Protein 1EXY (pdb70)

GO terms:
  GO:0005515 protein binding (F, IPI)

Sequence (16 aa):
MPKTRRRPRRSQRKRPMPKTRRRPRRSQRKRPMPKTRRRPRRSQRKRPMPKTRRRPRRSQRKRPMPKTRRRPRRSQRKRPMPKTRRRPRRSQRKRPMPKTRRRPRRSQRKRPMPKTRRRPRRSQRKRPMPKTRRRPRRSQRKRPMPKTRRRPRRSQRKRPMPKTRRRPRRSQRKRPMPKTRRRPRRSQRKRP

Solvent-accessible surface area: 2557 Å² total; per-residue (Å²): 236,127,181,140,194,229,170,48,205,147,119,123,71,158,214,197

Radius of gyration: 9.87 Å; Cα contacts (8 Å, |Δi|>4): 1; chains: 1; bounding box: 10×28×14 Å

Foldseek 3Di:
DDDDDDDDDCVPDDDD

Secondary structure (DSSP, 8-state):
------S--GGG----

Organism: Human T-cell leukemia virus 1 (isolate Caribbea HS-35 subtype A) (NCBI:txid11927)

Structure (mmCIF, N/CA/C/O backbone):
data_1EXY
#
_entry.id   1EXY
#
_cell.length_a   1.000
_cell.length_b   1.000
_cell.length_c   1.000
_cell.angle_alpha   90.00
_cell.angle_beta   90.00
_cell.angle_gamma   90.00
#
_symmetry.space_group_name_H-M   'P 1'
#
loop_
_entity.id
_entity.type
_entity.pdbx_description
1 polymer 'RNA APTAMER, 33-MER'
2 polymer 'HTLV-1 REX PEPTIDE'
#
loop_
_atom_site.group_PDB
_atom_site.id
_atom_site.type_symbol
_atom_site.label_atom_id
_atom_site.label_alt_id
_atom_site.label_comp_id
_atom_site.label_asym_id
_atom_site.label_entity_id
_atom_site.label_seq_id
_atom_site.pdbx_PDB_ins_code
_atom_site.Cartn_x
_atom_site.Cartn_y
_atom_site.Cartn_z
_atom_site.occupancy
_atom_site.B_iso_or_equiv
_atom_site.auth_seq_id
_atom_site.auth_comp_id
_atom_site.auth_asym_id
_atom_site.auth_atom_id
_atom_site.pdbx_PDB_model_num
ATOM 1067 N N . MET B 2 1 ? 60.611 -28.688 -19.370 1.00 0.00 101 MET B N 1
ATOM 1068 C CA . MET B 2 1 ? 60.491 -27.325 -19.959 1.00 0.00 101 MET B CA 1
ATOM 1069 C C . MET B 2 1 ? 60.204 -26.261 -18.886 1.00 0.00 101 MET B C 1
ATOM 1070 O O . MET B 2 1 ? 59.418 -26.550 -17.972 1.00 0.00 101 MET B O 1
ATOM 1086 N N . PRO B 2 2 ? 60.802 -25.030 -18.968 1.00 0.00 102 PRO B N 1
ATOM 1087 C CA . PRO B 2 2 ? 60.519 -23.969 -17.971 1.00 0.00 102 PRO B CA 1
ATOM 1088 C C . PRO B 2 2 ? 59.068 -23.436 -18.023 1.00 0.00 102 PRO B C 1
ATOM 1089 O O . PRO B 2 2 ? 58.294 -23.828 -18.906 1.00 0.00 102 PRO B O 1
ATOM 1100 N N . LYS B 2 3 ? 58.702 -22.527 -17.065 1.00 0.00 103 LYS B N 1
ATOM 1101 C CA . LYS B 2 3 ? 57.394 -21.892 -16.909 1.00 0.00 103 LYS B CA 1
ATOM 1102 C C . LYS B 2 3 ? 57.010 -21.087 -18.150 1.00 0.00 103 LYS B C 1
ATOM 1103 O O . LYS B 2 3 ? 57.865 -20.474 -18.804 1.00 0.00 103 LYS B O 1
ATOM 1122 N N . THR B 2 4 ? 55.682 -21.084 -18.475 1.00 0.00 104 THR B N 1
ATOM 1123 C CA . THR B 2 4 ? 55.103 -20.374 -19.606 1.00 0.00 104 THR B CA 1
ATOM 1124 C C . THR B 2 4 ? 54.849 -18.926 -19.235 1.00 0.00 104 THR B C 1
ATOM 1125 O O . THR B 2 4 ? 54.268 -18.582 -18.201 1.00 0.00 104 THR B O 1
ATOM 1136 N N . ARG B 2 5 ? 55.386 -18.081 -20.136 1.00 0.00 105 ARG B N 1
ATOM 1137 C CA . ARG B 2 5 ? 55.446 -16.648 -20.154 1.00 0.00 105 ARG B CA 1
ATOM 1138 C C . ARG B 2 5 ? 54.531 -16.020 -21.195 1.00 0.00 105 ARG B C 1
ATOM 1139 O O . ARG B 2 5 ? 53.957 -16.716 -22.042 1.00 0.00 105 ARG B O 1
ATOM 1160 N N . ARG B 2 6 ? 54.394 -14.655 -21.138 1.00 0.00 106 ARG B N 1
ATOM 1161 C CA . ARG B 2 6 ? 53.587 -13.878 -22.057 1.00 0.00 106 ARG B CA 1
ATOM 1162 C C . ARG B 2 6 ? 54.404 -12.788 -22.734 1.00 0.00 106 ARG B C 1
ATOM 1163 O O . ARG B 2 6 ? 54.621 -12.939 -23.941 1.00 0.00 106 ARG B O 1
ATOM 1184 N N . ARG B 2 7 ? 54.867 -11.683 -22.023 1.00 0.00 107 ARG B N 1
ATOM 1185 C CA . ARG B 2 7 ? 55.641 -10.624 -22.675 1.00 0.00 107 ARG B CA 1
ATOM 1186 C C . ARG B 2 7 ? 56.934 -11.204 -23.260 1.00 0.00 107 ARG B C 1
ATOM 1187 O O . ARG B 2 7 ? 57.648 -11.940 -22.568 1.00 0.00 107 ARG B O 1
ATOM 1208 N N . PRO B 2 8 ? 57.138 -10.948 -24.568 1.00 0.00 108 PRO B N 1
ATOM 1209 C CA . PRO B 2 8 ? 58.202 -11.615 -25.308 1.00 0.00 108 PRO B CA 1
ATOM 1210 C C . PRO B 2 8 ? 59.592 -11.014 -25.152 1.00 0.00 108 PRO B C 1
ATOM 1211 O O . PRO B 2 8 ? 59.834 -10.074 -24.387 1.00 0.00 108 PRO B O 1
ATOM 1222 N N . ARG B 2 9 ? 60.503 -11.641 -25.910 1.00 0.00 109 ARG B N 1
ATOM 1223 C CA . ARG B 2 9 ? 61.921 -11.446 -26.061 1.00 0.00 109 ARG B CA 1
ATOM 1224 C C . ARG B 2 9 ? 62.069 -10.109 -26.664 1.00 0.00 109 ARG B C 1
ATOM 1225 O O . ARG B 2 9 ? 61.748 -9.862 -27.828 1.00 0.00 109 ARG B O 1
ATOM 1246 N N . ARG B 2 10 ? 62.517 -9.238 -25.756 1.00 0.00 110 ARG B N 1
ATOM 1247 C CA . ARG B 2 10 ? 62.794 -7.840 -25.787 1.00 0.00 110 ARG B CA 1
ATOM 1248 C C . ARG B 2 10 ? 62.855 -7.191 -27.172 1.00 0.00 110 ARG B C 1
ATOM 1249 O O . ARG B 2 10 ? 62.192 -6.177 -27.394 1.00 0.00 110 ARG B O 1
ATOM 1270 N N . SER B 2 11 ? 63.621 -7.809 -28.116 1.00 0.00 111 SER B N 1
ATOM 1271 C CA . SER B 2 11 ? 63.813 -7.494 -29.523 1.00 0.00 111 SER B CA 1
ATOM 1272 C C . SER B 2 11 ? 62.551 -7.113 -30.316 1.00 0.00 111 SER B C 1
ATOM 1273 O O . SER B 2 11 ? 62.614 -6.339 -31.274 1.00 0.00 111 SER B O 1
ATOM 1281 N N . GLN B 2 12 ? 61.399 -7.699 -29.899 1.00 0.00 112 GLN B N 1
ATOM 1282 C CA . GLN B 2 12 ? 60.049 -7.622 -30.429 1.00 0.00 112 GLN B CA 1
ATOM 1283 C C . GLN B 2 12 ? 59.322 -6.349 -30.025 1.00 0.00 112 GLN B C 1
ATOM 1284 O O . GLN B 2 12 ? 58.652 -5.725 -30.855 1.00 0.00 112 GLN B O 1
ATOM 1298 N N . ARG B 2 13 ? 59.442 -5.984 -28.723 1.00 0.00 113 ARG B N 1
ATOM 1299 C CA . ARG B 2 13 ? 58.863 -4.891 -27.997 1.00 0.00 113 ARG B CA 1
ATOM 1300 C C . ARG B 2 13 ? 59.484 -3.617 -28.527 1.00 0.00 113 ARG B C 1
ATOM 1301 O O . ARG B 2 13 ? 60.599 -3.213 -28.188 1.00 0.00 113 ARG B O 1
ATOM 1322 N N . LYS B 2 14 ? 58.722 -3.020 -29.456 1.00 0.00 114 LYS B N 1
ATOM 1323 C CA . LYS B 2 14 ? 58.954 -1.856 -30.238 1.00 0.00 114 LYS B CA 1
ATOM 1324 C C . LYS B 2 14 ? 58.307 -0.707 -29.486 1.00 0.00 114 LYS B C 1
ATOM 1325 O O . LYS B 2 14 ? 58.877 -0.173 -28.530 1.00 0.00 114 LYS B O 1
ATOM 1344 N N . ARG B 2 15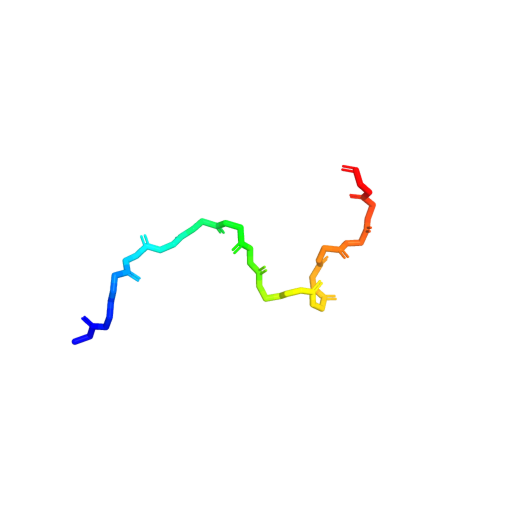 ? 57.104 -0.339 -29.938 1.00 0.00 115 ARG B N 1
ATOM 1345 C CA . ARG B 2 15 ? 56.200 0.704 -29.473 1.00 0.00 115 ARG B CA 1
ATOM 1346 C C . ARG B 2 15 ? 55.736 0.400 -28.036 1.00 0.00 115 ARG B C 1
ATOM 1347 O O . ARG B 2 15 ? 55.130 -0.664 -27.840 1.00 0.00 115 ARG B O 1
ATOM 1368 N N . PRO B 2 16 ? 55.994 1.292 -27.028 1.00 0.00 116 PRO B N 1
ATOM 1369 C CA . PRO B 2 16 ? 55.517 1.030 -25.656 1.00 0.00 116 PRO B CA 1
ATOM 1370 C C . PRO B 2 16 ? 54.000 1.132 -25.583 1.00 0.00 116 PRO B C 1
ATOM 1371 O O . PRO B 2 16 ? 53.369 0.110 -25.200 1.00 0.00 116 PRO B O 1
ATOM 2449 N N . MET B 2 1 ? 45.831 -24.699 -19.367 1.00 0.00 101 MET B N 2
ATOM 2450 C CA . MET B 2 1 ? 46.514 -23.462 -19.854 1.00 0.00 101 MET B CA 2
ATOM 2451 C C . MET B 2 1 ? 48.034 -23.616 -20.045 1.00 0.00 101 MET B C 2
ATOM 2452 O O . MET B 2 1 ? 48.616 -24.508 -19.410 1.00 0.00 101 MET B O 2
ATOM 2468 N N . PRO B 2 2 ? 48.705 -22.772 -20.897 1.00 0.00 102 PRO B N 2
ATOM 2469 C CA . PRO B 2 2 ? 50.173 -22.875 -21.063 1.00 0.00 102 PRO B CA 2
ATOM 2470 C C . PRO B 2 2 ? 50.945 -22.453 -19.806 1.00 0.00 102 PRO B C 2
ATOM 2471 O O . PRO B 2 2 ? 50.397 -21.752 -18.951 1.00 0.00 102 PRO B O 2
ATOM 2482 N N . LYS B 2 3 ? 52.218 -22.914 -19.686 1.00 0.00 103 LYS B N 2
ATOM 2483 C CA . LYS B 2 3 ? 53.141 -22.679 -18.576 1.00 0.00 103 LYS B CA 2
ATOM 2484 C C . LYS B 2 3 ? 54.085 -21.499 -18.725 1.00 0.00 103 LYS B C 2
ATOM 2485 O O . LYS B 2 3 ? 54.460 -20.832 -17.756 1.00 0.00 103 LYS B O 2
ATOM 2504 N N . THR B 2 4 ? 54.460 -21.269 -19.981 1.00 0.00 104 THR B N 2
ATOM 2505 C CA . THR B 2 4 ? 55.337 -20.311 -20.599 1.00 0.00 104 THR B CA 2
ATOM 2506 C C . THR B 2 4 ? 55.010 -18.845 -20.313 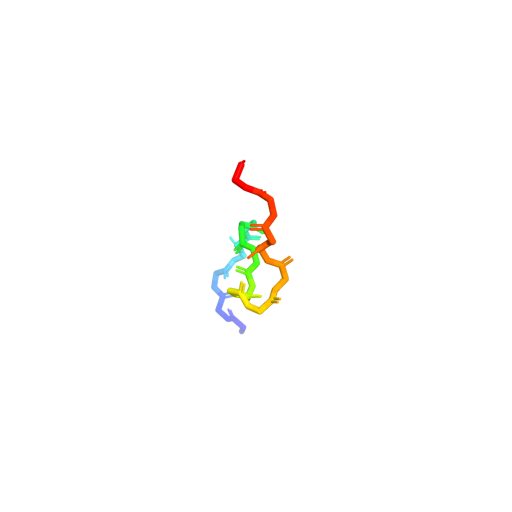1.00 0.00 104 THR B C 2
ATOM 2507 O O . THR B 2 4 ? 53.893 -18.468 -19.947 1.00 0.00 104 THR B O 2
ATOM 2518 N N . ARG B 2 5 ? 56.067 -18.010 -20.499 1.00 0.00 105 ARG B N 2
ATOM 2519 C CA . ARG B 2 5 ? 56.138 -16.569 -20.322 1.00 0.00 105 ARG B CA 2
ATOM 2520 C C . ARG B 2 5 ? 55.446 -15.856 -21.486 1.00 0.00 105 ARG B C 2
ATOM 2521 O O . ARG B 2 5 ? 55.618 -16.245 -22.648 1.00 0.00 105 ARG B O 2
ATOM 2542 N N . ARG B 2 6 ? 54.623 -14.801 -21.172 1.00 0.00 106 ARG B N 2
ATOM 2543 C CA . ARG B 2 6 ? 53.844 -14.043 -22.143 1.00 0.00 106 ARG B CA 2
ATOM 2544 C C . ARG B 2 6 ? 54.578 -12.909 -22.846 1.00 0.00 106 ARG B C 2
ATOM 2545 O O . ARG B 2 6 ? 54.722 -13.031 -24.067 1.00 0.00 106 ARG B O 2
ATOM 2566 N N . ARG B 2 7 ? 55.046 -11.795 -22.154 1.00 0.00 107 ARG B N 2
ATOM 2567 C CA . ARG B 2 7 ? 55.740 -10.690 -22.809 1.00 0.00 107 ARG B CA 2
ATOM 2568 C C . ARG B 2 7 ? 56.984 -11.195 -23.541 1.00 0.00 107 ARG B C 2
ATOM 2569 O O . ARG B 2 7 ? 57.880 -11.742 -22.889 1.00 0.00 107 ARG B O 2
ATOM 2590 N N . PRO B 2 8 ? 56.989 -11.079 -24.891 1.00 0.00 108 PRO B N 2
ATOM 2591 C CA . PRO B 2 8 ? 58.056 -11.643 -25.722 1.00 0.00 108 PRO B CA 2
ATOM 2592 C C . PRO B 2 8 ? 59.417 -10.985 -25.604 1.00 0.00 108 PRO B C 2
ATOM 2593 O O . PRO B 2 8 ? 59.581 -9.940 -24.972 1.00 0.00 108 PRO B O 2
ATOM 2604 N N . ARG B 2 9 ? 60.399 -11.678 -26.229 1.00 0.00 109 ARG B N 2
ATOM 2605 C CA . ARG B 2 9 ? 61.824 -11.447 -26.333 1.00 0.00 109 ARG B CA 2
ATOM 2606 C C . ARG B 2 9 ? 62.019 -10.142 -26.977 1.00 0.00 109 ARG B C 2
ATOM 2607 O O . ARG B 2 9 ? 61.697 -9.893 -28.140 1.00 0.00 109 ARG B O 2
ATOM 2628 N N . ARG B 2 10 ? 62.536 -9.296 -26.097 1.00 0.00 110 ARG B N 2
ATOM 2629 C CA . ARG B 2 10 ? 62.895 -7.929 -26.146 1.00 0.00 110 ARG B CA 2
ATOM 2630 C C . ARG B 2 10 ? 62.997 -7.303 -27.527 1.00 0.00 110 ARG B C 2
ATOM 2631 O O . ARG B 2 10 ? 62.351 -6.288 -27.782 1.00 0.00 110 ARG B O 2
ATOM 2652 N N . SER B 2 11 ? 63.790 -7.935 -28.439 1.00 0.00 111 SER B N 2
ATOM 2653 C CA . SER B 2 11 ? 64.024 -7.611 -29.835 1.00 0.00 111 SER B CA 2
ATOM 2654 C C . SER B 2 11 ? 62.789 -7.173 -30.626 1.00 0.00 111 SER B C 2
ATOM 2655 O O . SER B 2 11 ? 62.870 -6.305 -31.499 1.00 0.00 111 SER B O 2
ATOM 2663 N N . GLN B 2 12 ? 61.634 -7.798 -30.290 1.00 0.00 112 GLN B N 2
ATOM 2664 C CA . GLN B 2 12 ? 60.303 -7.649 -30.816 1.00 0.00 112 GLN B CA 2
ATOM 2665 C C . GLN B 2 12 ? 59.629 -6.388 -30.287 1.00 0.00 112 GLN B C 2
ATOM 2666 O O . GLN B 2 12 ? 59.056 -5.627 -31.074 1.00 0.00 112 GLN B O 2
ATOM 2680 N N . ARG B 2 13 ? 59.676 -6.171 -28.934 1.00 0.00 113 ARG B N 2
ATOM 2681 C CA . ARG B 2 13 ? 59.093 -5.103 -28.191 1.00 0.00 113 ARG B CA 2
ATOM 2682 C C . ARG B 2 13 ? 59.866 -3.849 -28.469 1.00 0.00 113 ARG B C 2
ATOM 2683 O O . ARG B 2 13 ? 61.000 -3.644 -28.030 1.00 0.00 113 ARG B O 2
ATOM 2704 N N . LYS B 2 14 ? 59.193 -2.991 -29.232 1.00 0.00 114 LYS B N 2
ATOM 2705 C CA . LYS B 2 14 ? 59.609 -1.700 -29.671 1.00 0.00 114 LYS B CA 2
ATOM 2706 C C . LYS B 2 14 ? 59.051 -0.763 -28.596 1.00 0.00 114 LYS B C 2
ATOM 2707 O O . LYS B 2 14 ? 57.917 -0.278 -28.671 1.00 0.00 114 LYS B O 2
ATOM 2726 N N . ARG B 2 15 ? 59.888 -0.549 -27.538 1.00 0.00 115 ARG B N 2
ATOM 2727 C CA . ARG B 2 15 ? 59.622 0.257 -26.361 1.00 0.00 115 ARG B CA 2
ATOM 2728 C C . ARG B 2 15 ? 60.267 1.637 -26.559 1.00 0.00 115 ARG B C 2
ATOM 2729 O O . ARG B 2 15 ? 61.492 1.682 -26.743 1.00 0.00 115 ARG B O 2
ATOM 2750 N N . PRO B 2 16 ? 59.497 2.771 -26.523 1.00 0.00 116 PRO B N 2
ATOM 2751 C CA . PRO B 2 16 ? 60.114 4.103 -26.675 1.00 0.00 116 PRO B CA 2
ATOM 2752 C C . PRO B 2 16 ? 61.042 4.447 -25.520 1.00 0.00 116 PRO B C 2
ATOM 2753 O O . PRO B 2 16 ? 62.193 4.876 -25.810 1.00 0.00 116 PRO B O 2
ATOM 3831 N N . MET B 2 1 ? 46.372 -20.513 -26.583 1.00 0.00 101 MET B N 3
ATOM 3832 C CA . MET B 2 1 ? 47.349 -20.038 -27.604 1.00 0.00 101 MET B CA 3
ATOM 3833 C C . MET B 2 1 ? 48.701 -19.648 -26.995 1.00 0.00 101 MET B C 3
ATOM 3834 O O . MET B 2 1 ? 49.679 -20.237 -27.471 1.00 0.00 101 MET B O 3
ATOM 3850 N N . PRO B 2 2 ? 48.840 -18.707 -26.002 1.00 0.00 102 PRO B N 3
ATOM 3851 C CA . PRO B 2 2 ? 50.180 -18.355 -25.483 1.00 0.00 102 PRO B CA 3
ATOM 3852 C C . PRO B 2 2 ? 50.873 -19.463 -24.680 1.00 0.00 102 PRO B C 3
ATOM 3853 O O . PRO B 2 2 ? 50.205 -20.326 -24.098 1.00 0.00 102 PRO B O 3
ATOM 3864 N N . LYS B 2 3 ? 52.236 -19.405 -24.653 1.00 0.00 103 LYS B N 3
ATOM 3865 C CA . LYS B 2 3 ? 53.150 -20.301 -23.956 1.00 0.00 103 LYS B CA 3
ATOM 3866 C C . LYS B 2 3 ? 53.235 -19.933 -22.453 1.00 0.00 103 LYS B C 3
ATOM 3867 O O . LYS B 2 3 ? 52.386 -19.202 -21.931 1.00 0.00 103 LYS B O 3
ATOM 3886 N N . THR B 2 4 ? 54.271 -20.448 -21.718 1.00 0.00 104 THR B N 3
ATOM 3887 C CA . THR B 2 4 ? 54.530 -20.226 -20.297 1.00 0.00 104 THR B CA 3
ATOM 3888 C C . THR B 2 4 ? 54.666 -18.738 -19.947 1.00 0.00 104 THR B C 3
ATOM 3889 O O . THR B 2 4 ? 53.944 -18.246 -19.074 1.00 0.00 104 THR B O 3
ATOM 3900 N N . ARG B 2 5 ? 55.595 -18.023 -20.633 1.00 0.00 105 ARG B N 3
ATOM 3901 C CA . ARG B 2 5 ? 55.916 -16.615 -20.486 1.00 0.00 105 ARG B CA 3
ATOM 3902 C C . ARG B 2 5 ? 55.257 -15.785 -21.582 1.00 0.00 105 ARG B C 3
ATOM 3903 O O . ARG B 2 5 ? 55.379 -16.119 -22.768 1.00 0.00 105 ARG B O 3
ATOM 3924 N N . ARG B 2 6 ? 54.534 -14.680 -21.187 1.00 0.00 106 ARG B N 3
ATOM 3925 C CA . ARG B 2 6 ? 53.809 -13.807 -22.099 1.00 0.00 106 ARG B CA 3
ATOM 3926 C C . ARG B 2 6 ? 54.597 -12.658 -22.708 1.00 0.00 106 ARG B C 3
ATOM 3927 O O . ARG B 2 6 ? 54.836 -12.762 -23.918 1.00 0.00 106 ARG B O 3
ATOM 3948 N N . ARG B 2 7 ? 55.015 -11.553 -21.964 1.00 0.00 107 ARG B N 3
ATOM 3949 C CA . ARG B 2 7 ? 55.761 -10.458 -22.600 1.00 0.00 107 ARG B CA 3
ATOM 3950 C C . ARG B 2 7 ? 57.062 -10.993 -23.208 1.00 0.00 107 ARG B C 3
ATOM 3951 O O . ARG B 2 7 ? 57.825 -11.645 -22.490 1.00 0.00 107 ARG B O 3
ATOM 3972 N N . PRO B 2 8 ? 57.240 -10.794 -24.532 1.00 0.00 108 PRO B N 3
ATOM 3973 C CA . PRO B 2 8 ? 58.344 -11.413 -25.267 1.00 0.00 108 PRO B CA 3
ATOM 3974 C C . PRO B 2 8 ? 59.718 -10.785 -25.137 1.00 0.00 108 PRO B C 3
ATOM 3975 O O . PRO B 2 8 ? 59.921 -9.788 -24.451 1.00 0.00 108 PRO B O 3
ATOM 3986 N N . ARG B 2 9 ? 60.638 -11.453 -25.853 1.00 0.00 109 ARG B N 3
ATOM 3987 C CA . ARG B 2 9 ? 62.053 -11.308 -26.098 1.00 0.00 109 ARG B CA 3
ATOM 3988 C C . ARG B 2 9 ? 62.144 -10.049 -26.873 1.00 0.00 109 ARG B C 3
ATOM 3989 O O . ARG B 2 9 ? 61.712 -9.914 -28.021 1.00 0.00 109 ARG B O 3
ATOM 4010 N N . ARG B 2 10 ? 62.672 -9.097 -26.119 1.00 0.00 110 ARG B N 3
ATOM 4011 C CA . ARG B 2 10 ? 62.893 -7.717 -26.347 1.00 0.00 110 ARG B CA 3
ATOM 4012 C C . ARG B 2 10 ? 62.940 -7.172 -27.761 1.00 0.00 110 ARG B C 3
ATOM 4013 O O . ARG B 2 10 ? 62.342 -6.130 -28.031 1.00 0.00 110 ARG B O 3
ATOM 4034 N N . SER B 2 11 ? 63.655 -7.891 -28.669 1.00 0.00 111 SER B N 3
ATOM 4035 C CA . SER B 2 11 ? 63.843 -7.662 -30.091 1.00 0.00 111 SER B CA 3
ATOM 4036 C C . SER B 2 11 ? 62.579 -7.326 -30.886 1.00 0.00 111 SER B C 3
ATOM 4037 O O . SER B 2 11 ? 62.637 -6.686 -31.940 1.00 0.00 111 SER B O 3
ATOM 4045 N N . GLN B 2 12 ? 61.426 -7.789 -30.351 1.00 0.00 112 GLN B N 3
ATOM 4046 C CA . GLN B 2 12 ? 60.080 -7.702 -30.834 1.00 0.00 112 GLN B CA 3
ATOM 4047 C C . GLN B 2 12 ? 59.445 -6.393 -30.399 1.00 0.00 112 GLN B C 3
ATOM 4048 O O . GLN B 2 12 ? 58.896 -5.678 -31.242 1.00 0.00 112 GLN B O 3
ATOM 4062 N N . ARG B 2 13 ? 59.508 -6.080 -29.070 1.00 0.00 113 ARG B N 3
ATOM 4063 C CA . ARG B 2 13 ? 58.965 -4.923 -28.438 1.00 0.00 113 ARG B CA 3
ATOM 4064 C C . ARG B 2 13 ? 59.757 -3.718 -28.857 1.00 0.00 113 ARG B C 3
ATOM 4065 O O . ARG B 2 13 ? 60.942 -3.529 -28.569 1.00 0.00 113 ARG B O 3
ATOM 4086 N N . LYS B 2 14 ? 59.015 -2.914 -29.617 1.00 0.00 114 LYS B N 3
ATOM 4087 C CA . LYS B 2 14 ? 59.325 -1.669 -30.261 1.00 0.00 114 LYS B CA 3
ATOM 4088 C C . LYS B 2 14 ? 58.926 -0.420 -29.459 1.00 0.00 114 LYS B C 3
ATOM 4089 O O . LYS B 2 14 ? 59.394 0.687 -29.739 1.00 0.00 114 LYS B O 3
ATOM 4108 N N . ARG B 2 15 ? 58.092 -0.623 -28.419 1.00 0.00 115 ARG B N 3
ATOM 4109 C CA . ARG B 2 15 ? 57.573 0.319 -27.435 1.00 0.00 115 ARG B CA 3
ATOM 4110 C C . ARG B 2 15 ? 58.434 0.280 -26.145 1.00 0.00 115 ARG B C 3
ATOM 4111 O O . ARG B 2 15 ? 59.182 -0.690 -25.952 1.00 0.00 115 ARG B O 3
ATOM 4132 N N . PRO B 2 16 ? 58.371 1.311 -25.240 1.00 0.00 116 PRO B N 3
ATOM 4133 C CA . PRO B 2 16 ? 59.187 1.301 -24.008 1.00 0.00 116 PRO B CA 3
ATOM 4134 C C . PRO B 2 16 ? 58.938 0.080 -23.133 1.00 0.00 116 PRO B C 3
ATOM 4135 O O . PRO B 2 16 ? 57.794 -0.128 -22.644 1.00 0.00 116 PRO B O 3
ATOM 5213 N N . MET B 2 1 ? 55.002 -16.249 -24.726 1.00 0.00 101 MET B N 4
ATOM 5214 C CA . MET B 2 1 ? 55.705 -17.556 -24.912 1.00 0.00 101 MET B CA 4
ATOM 5215 C C . MET B 2 1 ? 54.757 -18.759 -24.754 1.00 0.00 101 MET B C 4
ATOM 5216 O O . MET B 2 1 ? 53.692 -18.594 -24.145 1.00 0.00 101 MET B O 4
ATOM 5232 N N . PRO B 2 2 ? 55.113 -19.982 -25.274 1.00 0.00 102 PRO B N 4
ATOM 5233 C CA . PRO B 2 2 ? 54.239 -21.169 -25.100 1.00 0.00 102 PRO B CA 4
ATOM 5234 C C . PRO B 2 2 ? 53.988 -21.607 -23.648 1.00 0.00 102 PRO B C 4
ATOM 5235 O O . PRO B 2 2 ? 52.987 -22.293 -23.419 1.00 0.00 102 PRO B O 4
ATOM 5246 N N . LYS B 2 3 ? 54.871 -21.216 -22.684 1.00 0.00 103 LYS B N 4
ATOM 5247 C CA . LYS B 2 3 ? 54.817 -21.494 -21.257 1.00 0.00 103 LYS B CA 4
ATOM 5248 C C . LYS B 2 3 ? 53.896 -20.456 -20.561 1.00 0.00 103 LYS B C 4
ATOM 5249 O O . LYS B 2 3 ? 53.143 -19.715 -21.209 1.00 0.00 103 LYS B O 4
ATOM 5268 N N . THR B 2 4 ? 53.950 -20.393 -19.192 1.00 0.00 104 THR B N 4
ATOM 5269 C CA . THR B 2 4 ? 53.215 -19.496 -18.302 1.00 0.00 104 THR B CA 4
ATOM 5270 C C . THR B 2 4 ? 53.459 -18.015 -18.623 1.00 0.00 104 THR B C 4
ATOM 5271 O O . THR B 2 4 ? 52.527 -17.210 -18.608 1.00 0.00 104 THR B O 4
ATOM 5282 N N . ARG B 2 5 ? 54.739 -17.663 -18.918 1.00 0.00 105 ARG B N 4
ATOM 5283 C CA . ARG B 2 5 ? 55.267 -16.361 -19.242 1.00 0.00 105 ARG B CA 4
ATOM 5284 C C . ARG B 2 5 ? 54.737 -15.854 -20.580 1.00 0.00 105 ARG B C 4
ATOM 5285 O O . ARG B 2 5 ? 54.543 -16.634 -21.520 1.00 0.00 105 ARG B O 4
ATOM 5306 N N . ARG B 2 6 ? 54.430 -14.519 -20.648 1.00 0.00 106 ARG B N 4
ATOM 5307 C CA . ARG B 2 6 ? 53.789 -13.887 -21.796 1.00 0.00 106 ARG B CA 4
ATOM 5308 C C . ARG B 2 6 ? 54.604 -12.861 -22.560 1.00 0.00 106 ARG B C 4
ATOM 5309 O O . ARG B 2 6 ? 54.857 -13.132 -23.740 1.00 0.00 106 ARG B O 4
ATOM 5330 N N . ARG B 2 7 ? 55.015 -11.675 -21.967 1.00 0.00 107 ARG B N 4
ATOM 5331 C CA . ARG B 2 7 ? 55.764 -10.644 -22.697 1.00 0.00 107 ARG B CA 4
ATOM 5332 C C . ARG B 2 7 ? 57.031 -11.201 -23.366 1.00 0.00 107 ARG B C 4
ATOM 5333 O O . ARG B 2 7 ? 57.825 -11.844 -22.674 1.00 0.00 107 ARG B O 4
ATOM 5354 N N . PRO B 2 8 ? 57.168 -11.014 -24.705 1.00 0.00 108 PRO B N 4
ATOM 5355 C CA . PRO B 2 8 ? 58.263 -11.621 -25.473 1.00 0.00 108 PRO B CA 4
ATOM 5356 C C . PRO B 2 8 ? 59.640 -10.998 -25.316 1.00 0.00 108 PRO B C 4
ATOM 5357 O O . PRO B 2 8 ? 59.849 -10.052 -24.556 1.00 0.00 108 PRO B O 4
ATOM 5368 N N . ARG B 2 9 ? 60.589 -11.618 -26.052 1.00 0.00 109 ARG B N 4
ATOM 5369 C CA . ARG B 2 9 ? 62.013 -11.394 -26.175 1.00 0.00 109 ARG B CA 4
ATOM 5370 C C . ARG B 2 9 ? 62.177 -10.072 -26.796 1.00 0.00 109 ARG B C 4
ATOM 5371 O O . ARG B 2 9 ? 61.935 -9.851 -27.984 1.00 0.00 109 ARG B O 4
ATOM 5392 N N . ARG B 2 10 ? 62.561 -9.179 -25.891 1.00 0.00 110 ARG B N 4
ATOM 5393 C CA . ARG B 2 10 ? 62.821 -7.787 -25.966 1.00 0.00 110 ARG B CA 4
ATOM 5394 C C . ARG B 2 10 ? 62.932 -7.164 -27.358 1.00 0.00 110 ARG B C 4
ATOM 5395 O O . ARG B 2 10 ? 62.237 -6.187 -27.635 1.00 0.00 110 ARG B O 4
ATOM 5416 N N . SER B 2 11 ? 63.804 -7.740 -28.237 1.00 0.00 111 SER B N 4
ATOM 5417 C CA . SER B 2 11 ? 64.088 -7.398 -29.621 1.00 0.00 111 SER B CA 4
ATOM 5418 C C . SER B 2 11 ? 62.878 -7.083 -30.505 1.00 0.00 111 SER B C 4
ATOM 5419 O O . SER B 2 11 ? 62.961 -6.280 -31.438 1.00 0.00 111 SER B O 4
ATOM 5427 N N . GLN B 2 12 ? 61.739 -7.735 -30.177 1.00 0.00 112 GLN B N 4
ATOM 5428 C CA . GLN B 2 12 ? 60.425 -7.700 -30.770 1.00 0.00 112 GLN B CA 4
ATOM 5429 C C . GLN B 2 12 ? 59.687 -6.430 -30.366 1.00 0.00 112 GLN B C 4
ATOM 5430 O O . GLN B 2 12 ? 59.119 -5.745 -31.221 1.00 0.00 112 GLN B O 4
ATOM 5444 N N . ARG B 2 13 ? 59.677 -6.137 -29.035 1.00 0.00 113 ARG B N 4
ATOM 5445 C CA . ARG B 2 13 ? 59.040 -5.063 -28.343 1.00 0.00 113 ARG B CA 4
ATOM 5446 C C . ARG B 2 13 ? 59.780 -3.806 -28.728 1.00 0.00 113 ARG B C 4
ATOM 5447 O O . ARG B 2 13 ? 60.928 -3.543 -28.357 1.00 0.00 113 ARG B O 4
ATOM 5468 N N . LYS B 2 14 ? 59.066 -3.055 -29.566 1.00 0.00 114 LYS B N 4
ATOM 5469 C CA . LYS B 2 14 ? 59.395 -1.835 -30.217 1.00 0.00 114 LYS B CA 4
ATOM 5470 C C . LYS B 2 14 ? 58.854 -0.696 -29.360 1.00 0.00 114 LYS B C 4
ATOM 5471 O O . LYS B 2 14 ? 57.658 -0.622 -29.051 1.00 0.00 114 LYS B O 4
ATOM 5490 N N . ARG B 2 15 ? 59.789 0.207 -28.967 1.00 0.00 115 ARG B N 4
ATOM 5491 C CA . ARG B 2 15 ? 59.579 1.381 -28.140 1.00 0.00 115 ARG B CA 4
ATOM 5492 C C . ARG B 2 15 ? 59.342 2.607 -29.038 1.00 0.00 115 ARG B C 4
ATOM 5493 O O . ARG B 2 15 ? 60.125 2.808 -29.978 1.00 0.00 115 ARG B O 4
ATOM 5514 N N . PRO B 2 16 ? 58.273 3.427 -28.790 1.00 0.00 116 PRO B N 4
ATOM 5515 C CA . PRO B 2 16 ? 57.990 4.587 -29.659 1.00 0.00 116 PRO B CA 4
ATOM 5516 C C . PRO B 2 16 ? 57.620 4.169 -31.075 1.00 0.00 116 PRO B C 4
ATOM 5517 O O . PRO B 2 16 ? 58.197 4.768 -32.025 1.00 0.00 116 PRO B O 4
ATOM 6595 N N . MET B 2 1 ? 59.081 -27.982 -19.757 1.00 0.00 101 MET B N 5
ATOM 6596 C CA . MET B 2 1 ? 58.145 -28.39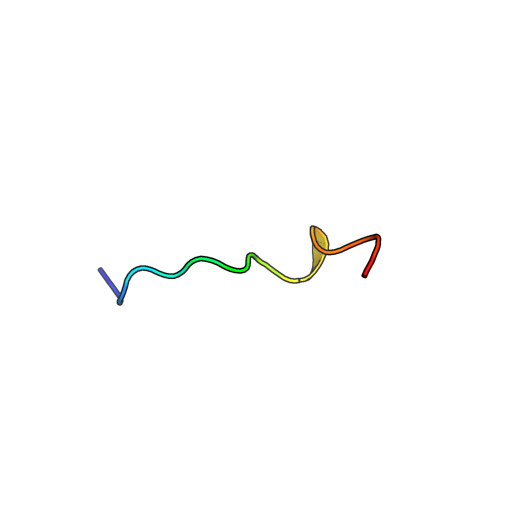0 -18.673 1.00 0.00 101 MET B CA 5
ATOM 6597 C C . MET B 2 1 ? 57.350 -27.199 -18.121 1.00 0.00 101 MET B C 5
ATOM 6598 O O . MET B 2 1 ? 56.120 -27.311 -18.203 1.00 0.00 101 MET B O 5
ATOM 6614 N N . PRO B 2 2 ? 57.933 -26.073 -17.584 1.00 0.00 102 PRO B N 5
ATOM 6615 C CA . PRO B 2 2 ? 57.100 -24.949 -17.092 1.00 0.00 102 PRO B CA 5
ATOM 6616 C C . PRO B 2 2 ? 56.342 -24.228 -18.222 1.00 0.00 102 PRO B C 5
ATOM 6617 O O . PRO B 2 2 ? 56.722 -24.344 -19.393 1.00 0.00 102 PRO B O 5
ATOM 6628 N N . LYS B 2 3 ? 55.259 -23.479 -17.856 1.00 0.00 103 LYS B N 5
ATOM 6629 C CA . LYS B 2 3 ? 54.403 -22.727 -18.765 1.00 0.00 103 LYS B CA 5
ATOM 6630 C C . LYS B 2 3 ? 55.140 -21.510 -19.328 1.00 0.00 103 LYS B C 5
ATOM 6631 O O . LYS B 2 3 ? 56.000 -20.909 -18.672 1.00 0.00 103 LYS B O 5
ATOM 6650 N N . THR B 2 4 ? 54.793 -21.150 -20.600 1.00 0.00 104 THR B N 5
ATOM 6651 C CA . THR B 2 4 ? 55.339 -20.065 -21.390 1.00 0.00 104 THR B CA 5
ATOM 6652 C C . THR B 2 4 ? 55.066 -18.687 -20.800 1.00 0.00 104 THR B C 5
ATOM 6653 O O . THR B 2 4 ? 54.034 -18.428 -20.172 1.00 0.00 104 THR B O 5
ATOM 6664 N N . ARG B 2 5 ? 56.050 -17.784 -21.042 1.00 0.00 105 ARG B N 5
ATOM 6665 C CA . ARG B 2 5 ? 56.088 -16.390 -20.641 1.00 0.00 105 ARG B CA 5
ATOM 6666 C C . ARG B 2 5 ? 55.467 -15.567 -21.773 1.00 0.00 105 ARG B C 5
ATOM 6667 O O . ARG B 2 5 ? 55.766 -15.787 -22.955 1.00 0.00 105 ARG B O 5
ATOM 6688 N N . ARG B 2 6 ? 54.552 -14.617 -21.410 1.00 0.00 106 ARG B N 5
ATOM 6689 C CA . ARG B 2 6 ? 53.803 -13.789 -22.334 1.00 0.00 106 ARG B CA 5
ATOM 6690 C C . ARG B 2 6 ? 54.566 -12.689 -23.055 1.00 0.00 106 ARG B C 5
ATOM 6691 O O . ARG B 2 6 ? 54.762 -12.860 -24.263 1.00 0.00 106 ARG B O 5
ATOM 6712 N N . ARG B 2 7 ? 54.998 -11.553 -22.383 1.00 0.00 107 ARG B N 5
ATOM 6713 C CA . ARG B 2 7 ? 55.720 -10.471 -23.066 1.00 0.00 107 ARG B CA 5
ATOM 6714 C C . ARG B 2 7 ? 57.011 -11.024 -23.694 1.00 0.00 107 ARG B C 5
ATOM 6715 O O . ARG B 2 7 ? 57.815 -11.627 -22.976 1.00 0.00 107 ARG B O 5
ATOM 6736 N N . PRO B 2 8 ? 57.141 -10.889 -25.034 1.00 0.00 108 PRO B N 5
ATOM 6737 C CA . PRO B 2 8 ? 58.227 -11.516 -25.788 1.00 0.00 108 PRO B CA 5
ATOM 6738 C C . PRO B 2 8 ? 59.602 -10.903 -25.626 1.00 0.00 108 PRO B C 5
ATOM 6739 O O . PRO B 2 8 ? 59.770 -9.864 -24.980 1.00 0.00 108 PRO B O 5
ATOM 6750 N N . ARG B 2 9 ? 60.571 -11.621 -26.243 1.00 0.00 109 ARG B N 5
ATOM 6751 C CA . ARG B 2 9 ? 62.010 -11.436 -26.327 1.00 0.00 109 ARG B CA 5
ATOM 6752 C C . ARG B 2 9 ? 62.197 -10.110 -26.928 1.00 0.00 109 ARG B C 5
ATOM 6753 O O . ARG B 2 9 ? 62.011 -9.872 -28.126 1.00 0.00 109 ARG B O 5
ATOM 6774 N N . ARG B 2 10 ? 62.508 -9.229 -25.974 1.00 0.00 110 ARG B N 5
ATOM 6775 C CA . ARG B 2 10 ? 62.733 -7.838 -25.983 1.00 0.00 110 ARG B CA 5
ATOM 6776 C C . ARG B 2 10 ? 62.857 -7.200 -27.355 1.00 0.00 110 ARG B C 5
ATOM 6777 O O . ARG B 2 10 ? 62.082 -6.304 -27.669 1.00 0.00 110 ARG B O 5
ATOM 6798 N N . SER B 2 11 ? 63.807 -7.679 -28.199 1.00 0.00 111 SER B N 5
ATOM 6799 C CA . SER B 2 11 ? 64.106 -7.275 -29.556 1.00 0.00 111 SER B CA 5
ATOM 6800 C C . SER B 2 11 ? 62.928 -6.816 -30.439 1.00 0.00 111 SER B C 5
ATOM 6801 O O . SER B 2 11 ? 63.041 -5.876 -31.230 1.00 0.00 111 SER B O 5
ATOM 6809 N N . GLN B 2 12 ? 61.780 -7.521 -30.280 1.00 0.00 112 GLN B N 5
ATOM 6810 C CA . GLN B 2 12 ? 60.495 -7.409 -30.926 1.00 0.00 112 GLN B CA 5
ATOM 6811 C C . GLN B 2 12 ? 59.691 -6.160 -30.598 1.00 0.00 112 GLN B C 5
ATOM 6812 O O . GLN B 2 12 ? 59.012 -5.628 -31.483 1.00 0.00 112 GLN B O 5
ATOM 6826 N N . ARG B 2 13 ? 59.684 -5.758 -29.299 1.00 0.00 113 ARG B N 5
ATOM 6827 C CA . ARG B 2 13 ? 58.834 -4.757 -28.743 1.00 0.00 113 ARG B CA 5
ATOM 6828 C C . ARG B 2 13 ? 59.194 -3.294 -28.935 1.00 0.00 113 ARG B C 5
ATOM 6829 O O . ARG B 2 13 ? 59.146 -2.764 -30.048 1.00 0.00 113 ARG B O 5
ATOM 6850 N N . LYS B 2 14 ? 59.477 -2.638 -27.794 1.00 0.00 114 LYS B N 5
ATOM 6851 C CA . LYS B 2 14 ? 59.756 -1.276 -27.450 1.00 0.00 114 LYS B CA 5
ATOM 6852 C C . LYS B 2 14 ? 60.937 -0.629 -28.187 1.00 0.00 114 LYS B C 5
ATOM 6853 O O . LYS B 2 14 ? 62.044 -0.482 -27.657 1.00 0.00 114 LYS B O 5
ATOM 6872 N N . ARG B 2 15 ? 60.687 -0.207 -29.461 1.00 0.00 115 ARG B N 5
ATOM 6873 C CA . ARG B 2 15 ? 61.647 0.438 -30.346 1.00 0.00 115 ARG B CA 5
ATOM 6874 C C . ARG B 2 15 ? 61.546 1.965 -30.182 1.00 0.00 115 ARG B C 5
ATOM 6875 O O . ARG B 2 15 ? 60.427 2.489 -30.294 1.00 0.00 115 ARG B O 5
ATOM 6896 N N . PRO B 2 16 ? 62.673 2.702 -29.923 1.00 0.00 116 PRO B N 5
ATOM 6897 C CA . PRO B 2 16 ? 62.604 4.171 -29.783 1.00 0.00 116 PRO B CA 5
ATOM 6898 C C . PRO B 2 16 ? 62.161 4.866 -31.062 1.00 0.00 116 PRO B C 5
ATOM 6899 O O . PRO B 2 16 ? 61.252 5.737 -30.963 1.00 0.00 116 PRO B O 5
ATOM 7977 N N . MET B 2 1 ? 48.290 -22.231 -24.061 1.00 0.00 101 MET B N 6
ATOM 7978 C CA . MET B 2 1 ? 49.538 -22.228 -24.883 1.00 0.00 101 MET B CA 6
ATOM 7979 C C . MET B 2 1 ? 50.635 -23.162 -24.344 1.00 0.00 101 MET B C 6
ATOM 7980 O O . MET B 2 1 ? 50.680 -23.361 -23.122 1.00 0.00 101 MET B O 6
ATOM 7996 N N . PRO B 2 2 ? 51.533 -23.734 -25.207 1.00 0.00 102 PRO B N 6
ATOM 7997 C CA . PRO B 2 2 ? 52.619 -24.605 -24.695 1.00 0.00 102 PRO B CA 6
ATOM 7998 C C . PRO B 2 2 ? 53.696 -23.869 -23.869 1.00 0.00 102 PRO B C 6
ATOM 7999 O O . PRO B 2 2 ? 54.407 -24.553 -23.126 1.00 0.00 102 PRO B O 6
ATOM 8010 N N . LYS B 2 3 ? 53.823 -22.513 -23.990 1.00 0.00 103 LYS B N 6
ATOM 8011 C CA . LYS B 2 3 ? 54.767 -21.650 -23.297 1.00 0.00 103 LYS B CA 6
ATOM 8012 C C . LYS B 2 3 ? 54.236 -21.271 -21.910 1.00 0.00 103 LYS B C 6
ATOM 8013 O O . LYS B 2 3 ? 53.035 -21.341 -21.623 1.00 0.00 103 LYS B O 6
ATOM 8032 N N . THR B 2 4 ? 55.175 -20.849 -21.014 1.00 0.00 104 THR B N 6
ATOM 8033 C CA . THR B 2 4 ? 54.935 -20.418 -19.644 1.00 0.00 104 THR B CA 6
ATOM 8034 C C . THR B 2 4 ? 54.689 -18.906 -19.591 1.00 0.00 104 THR B C 6
ATOM 8035 O O . THR B 2 4 ? 53.635 -18.469 -19.120 1.00 0.00 104 THR B O 6
ATOM 8046 N N . ARG B 2 5 ? 55.680 -18.105 -20.067 1.00 0.00 105 ARG B N 6
ATOM 8047 C CA . ARG B 2 5 ? 55.728 -16.654 -20.094 1.00 0.00 105 ARG B CA 6
ATOM 8048 C C . ARG B 2 5 ? 55.103 -16.043 -21.355 1.00 0.00 105 ARG B C 6
ATOM 8049 O O . ARG B 2 5 ? 55.143 -16.634 -22.440 1.00 0.00 105 ARG B O 6
ATOM 8070 N N . ARG B 2 6 ? 54.489 -14.828 -21.191 1.00 0.00 106 ARG B N 6
ATOM 8071 C CA . ARG B 2 6 ? 53.784 -14.042 -22.191 1.00 0.00 106 ARG B CA 6
ATOM 8072 C C . ARG B 2 6 ? 54.627 -12.990 -22.902 1.00 0.00 106 ARG B C 6
ATOM 8073 O O . ARG B 2 6 ? 54.893 -13.223 -24.085 1.00 0.00 106 ARG B O 6
ATOM 8094 N N . ARG B 2 7 ? 55.035 -11.816 -22.264 1.00 0.00 107 ARG B N 6
ATOM 8095 C CA . ARG B 2 7 ? 55.785 -10.753 -22.925 1.00 0.00 107 ARG B CA 6
ATOM 8096 C C . ARG B 2 7 ? 57.028 -11.287 -23.627 1.00 0.00 107 ARG B C 6
ATOM 8097 O O . ARG B 2 7 ? 57.884 -11.866 -22.951 1.00 0.00 107 ARG B O 6
ATOM 8118 N N . PRO B 2 8 ? 57.079 -11.152 -24.973 1.00 0.00 108 PRO B N 6
ATOM 8119 C CA . PRO B 2 8 ? 58.166 -11.723 -25.770 1.00 0.00 108 PRO B CA 6
ATOM 8120 C C . PRO B 2 8 ? 59.517 -11.067 -25.586 1.00 0.00 108 PRO B C 6
ATOM 8121 O O . PRO B 2 8 ? 59.673 -10.077 -24.865 1.00 0.00 108 PRO B O 6
ATOM 8132 N N . ARG B 2 9 ? 60.508 -11.699 -26.248 1.00 0.00 109 ARG B N 6
ATOM 8133 C CA . ARG B 2 9 ? 61.929 -11.452 -26.305 1.00 0.00 109 ARG B CA 6
ATOM 8134 C C . ARG B 2 9 ? 62.121 -10.109 -26.866 1.00 0.00 109 ARG B C 6
ATOM 8135 O O . ARG B 2 9 ? 61.854 -9.806 -28.032 1.00 0.00 109 ARG B O 6
ATOM 8156 N N . ARG B 2 10 ? 62.570 -9.304 -25.912 1.00 0.00 110 ARG B N 6
ATOM 8157 C CA . ARG B 2 10 ? 62.900 -7.932 -25.862 1.00 0.00 110 ARG B CA 6
ATOM 8158 C C . ARG B 2 10 ? 62.914 -7.210 -27.199 1.00 0.00 110 ARG B C 6
ATOM 8159 O O . ARG B 2 10 ? 62.139 -6.278 -27.400 1.00 0.00 110 ARG B O 6
ATOM 8180 N N . SER B 2 11 ? 63.793 -7.678 -28.130 1.00 0.00 111 SER B N 6
ATOM 8181 C CA . SER B 2 11 ? 64.039 -7.258 -29.488 1.00 0.00 111 SER B CA 6
ATOM 8182 C C . SER B 2 11 ? 62.824 -6.794 -30.295 1.00 0.00 111 SER B C 6
ATOM 8183 O O . SER B 2 11 ? 62.900 -5.844 -31.075 1.00 0.00 111 SER B O 6
ATOM 8191 N N . GLN B 2 12 ? 61.698 -7.520 -30.094 1.00 0.00 112 GLN B N 6
ATOM 8192 C CA . GLN B 2 12 ? 60.388 -7.435 -30.692 1.00 0.00 112 GLN B CA 6
ATOM 8193 C C . GLN B 2 12 ? 59.447 -6.359 -30.169 1.00 0.00 112 GLN B C 6
ATOM 8194 O O . GLN B 2 12 ? 58.513 -5.988 -30.888 1.00 0.00 112 GLN B O 6
ATOM 8208 N N . ARG B 2 13 ? 59.624 -5.919 -28.890 1.00 0.00 113 ARG B N 6
ATOM 8209 C CA . ARG B 2 13 ? 58.738 -5.082 -28.156 1.00 0.00 113 ARG B CA 6
ATOM 8210 C C . ARG B 2 13 ? 58.744 -3.667 -28.673 1.00 0.00 113 ARG B C 6
ATOM 8211 O O . ARG B 2 13 ? 58.107 -3.355 -29.681 1.00 0.00 113 ARG B O 6
ATOM 8232 N N . LYS B 2 14 ? 59.459 -2.793 -27.946 1.00 0.00 114 LYS B N 6
ATOM 8233 C CA . LYS B 2 14 ? 59.619 -1.390 -28.134 1.00 0.00 114 LYS B CA 6
ATOM 8234 C C . LYS B 2 14 ? 60.434 -1.102 -29.397 1.00 0.00 114 LYS B C 6
ATOM 8235 O O . LYS B 2 14 ? 61.672 -1.093 -29.384 1.00 0.00 114 LYS B O 6
ATOM 8254 N N . ARG B 2 15 ? 59.704 -0.893 -30.532 1.00 0.00 115 ARG B N 6
ATOM 8255 C CA . ARG B 2 15 ? 60.223 -0.605 -31.859 1.00 0.00 115 ARG B CA 6
ATOM 8256 C C . ARG B 2 15 ? 59.947 0.868 -32.187 1.00 0.00 115 ARG B C 6
ATOM 8257 O O . ARG B 2 15 ? 58.765 1.242 -32.216 1.00 0.00 115 ARG B O 6
ATOM 8278 N N . PRO B 2 16 ? 60.989 1.719 -32.448 1.00 0.00 116 PRO B N 6
ATOM 8279 C CA . PRO B 2 16 ? 60.738 3.127 -32.811 1.00 0.00 116 PRO B CA 6
ATOM 8280 C C . PRO B 2 16 ? 60.021 3.261 -34.147 1.00 0.00 116 PRO B C 6
ATOM 8281 O O . PRO B 2 16 ? 60.455 2.636 -35.156 1.00 0.00 116 PRO B O 6
ATOM 9359 N N . MET B 2 1 ? 47.597 -22.273 -21.261 1.00 0.00 101 MET B N 7
ATOM 9360 C CA . MET B 2 1 ? 48.107 -22.428 -22.661 1.00 0.00 101 MET B CA 7
ATOM 9361 C C . MET B 2 1 ? 49.492 -23.096 -22.735 1.00 0.00 101 MET B C 7
ATOM 9362 O O . MET B 2 1 ? 50.163 -23.170 -21.696 1.00 0.00 101 MET B O 7
ATOM 9378 N N . PRO B 2 2 ? 49.956 -23.593 -23.931 1.00 0.00 102 PRO B N 7
ATOM 9379 C CA . PRO B 2 2 ? 51.296 -24.219 -24.036 1.00 0.00 102 PRO B CA 7
ATOM 9380 C C . PRO B 2 2 ? 52.489 -23.337 -23.652 1.00 0.00 102 PRO B C 7
ATOM 9381 O O . PRO B 2 2 ? 53.518 -23.908 -23.278 1.00 0.00 102 PRO B O 7
ATOM 9392 N N . LYS B 2 3 ? 52.361 -21.979 -23.730 1.00 0.00 103 LYS B N 7
ATOM 9393 C CA . LYS B 2 3 ? 53.379 -21.008 -23.369 1.00 0.00 103 LYS B CA 7
ATOM 9394 C C . LYS B 2 3 ? 53.278 -20.703 -21.877 1.00 0.00 103 LYS B C 7
ATOM 9395 O O . LYS B 2 3 ? 52.193 -20.641 -21.285 1.00 0.00 103 LYS B O 7
ATOM 9414 N N . THR B 2 4 ? 54.475 -20.489 -21.272 1.00 0.00 104 THR B N 7
ATOM 9415 C CA . THR B 2 4 ? 54.713 -20.153 -19.875 1.00 0.00 104 THR B CA 7
ATOM 9416 C C . THR B 2 4 ? 54.747 -18.631 -19.713 1.00 0.00 104 THR B C 7
ATOM 9417 O O . THR B 2 4 ? 54.043 -18.084 -18.861 1.00 0.00 104 THR B O 7
ATOM 9428 N N . ARG B 2 5 ? 55.585 -17.947 -20.538 1.00 0.00 105 ARG B N 7
ATOM 9429 C CA . ARG B 2 5 ? 55.814 -16.518 -20.582 1.00 0.00 105 ARG B CA 7
ATOM 9430 C C . ARG B 2 5 ? 54.997 -15.820 -21.660 1.00 0.00 105 ARG B C 7
ATOM 9431 O O . ARG B 2 5 ? 54.663 -16.416 -22.692 1.00 0.00 105 ARG B O 7
ATOM 9452 N N . ARG B 2 6 ? 54.657 -14.515 -21.407 1.00 0.00 106 ARG B N 7
ATOM 9453 C CA . ARG B 2 6 ? 53.867 -13.672 -22.288 1.00 0.00 106 ARG B CA 7
ATOM 9454 C C . ARG B 2 6 ? 54.670 -12.569 -22.928 1.00 0.00 106 ARG B C 7
ATOM 9455 O O . ARG B 2 6 ? 54.892 -12.690 -24.139 1.00 0.00 106 ARG B O 7
ATOM 9476 N N . ARG B 2 7 ? 55.109 -11.477 -22.184 1.00 0.00 107 ARG B N 7
ATOM 9477 C CA . ARG B 2 7 ? 55.864 -10.395 -22.808 1.00 0.00 107 ARG B CA 7
ATOM 9478 C C . ARG B 2 7 ? 57.168 -10.965 -23.381 1.00 0.00 107 ARG B C 7
ATOM 9479 O O . ARG B 2 7 ? 57.945 -11.546 -22.619 1.00 0.00 107 ARG B O 7
ATOM 9500 N N . PRO B 2 8 ? 57.320 -10.886 -24.722 1.00 0.00 108 PRO B N 7
ATOM 9501 C CA . PRO B 2 8 ? 58.404 -11.562 -25.429 1.00 0.00 108 PRO B CA 7
ATOM 9502 C C . PRO B 2 8 ? 59.790 -10.958 -25.324 1.00 0.00 108 PRO B C 7
ATOM 9503 O O . PRO B 2 8 ? 60.005 -9.923 -24.689 1.00 0.00 108 PRO B O 7
ATOM 9514 N N . ARG B 2 9 ? 60.705 -11.679 -26.006 1.00 0.00 109 ARG B N 7
ATOM 9515 C CA . ARG B 2 9 ? 62.124 -11.526 -26.231 1.00 0.00 109 ARG B CA 7
ATOM 9516 C C . ARG B 2 9 ? 62.225 -10.255 -26.983 1.00 0.00 109 ARG B C 7
ATOM 9517 O O . ARG B 2 9 ? 61.834 -10.111 -28.145 1.00 0.00 109 ARG B O 7
ATOM 9538 N N . ARG B 2 10 ? 62.702 -9.306 -26.191 1.00 0.00 110 ARG B N 7
ATOM 9539 C CA . ARG B 2 10 ? 62.909 -7.919 -26.376 1.00 0.00 110 ARG B CA 7
ATOM 9540 C C . ARG B 2 10 ? 62.961 -7.330 -27.769 1.00 0.00 110 ARG B C 7
ATOM 9541 O O . ARG B 2 10 ? 62.354 -6.287 -28.007 1.00 0.00 110 ARG B O 7
ATOM 9562 N N . SER B 2 11 ? 63.685 -8.014 -28.695 1.00 0.00 111 SER B N 7
ATOM 9563 C CA . SER B 2 11 ? 63.876 -7.743 -30.111 1.00 0.00 111 SER B CA 7
ATOM 9564 C C . SER B 2 11 ? 62.621 -7.370 -30.900 1.00 0.00 111 SER B C 7
ATOM 9565 O O . SER B 2 11 ? 62.686 -6.696 -31.932 1.00 0.00 111 SER B O 7
ATOM 9573 N N . GLN B 2 12 ? 61.466 -7.843 -30.380 1.00 0.00 112 GLN B N 7
ATOM 9574 C CA . GLN B 2 12 ? 60.119 -7.738 -30.844 1.00 0.00 112 GLN B CA 7
ATOM 9575 C C . GLN B 2 12 ? 59.508 -6.427 -30.389 1.00 0.00 112 GLN B C 7
ATOM 9576 O O . GLN B 2 12 ? 58.997 -5.670 -31.219 1.00 0.00 112 GLN B O 7
ATOM 9590 N N . ARG B 2 13 ? 59.551 -6.160 -29.051 1.00 0.00 113 ARG B N 7
ATOM 9591 C CA . ARG B 2 13 ? 59.024 -5.015 -28.392 1.00 0.00 113 ARG B CA 7
ATOM 9592 C C . ARG B 2 13 ? 59.878 -3.816 -28.697 1.00 0.00 113 ARG B C 7
ATOM 9593 O O . ARG B 2 13 ? 61.084 -3.727 -28.455 1.00 0.00 113 ARG B O 7
ATOM 9614 N N . LYS B 2 14 ? 59.142 -2.896 -29.308 1.00 0.00 114 LYS B N 7
ATOM 9615 C CA . LYS B 2 14 ? 59.445 -1.614 -29.825 1.00 0.00 114 LYS B CA 7
ATOM 9616 C C . LYS B 2 14 ? 58.823 -0.627 -28.841 1.00 0.00 114 LYS B C 7
ATOM 9617 O O . LYS B 2 14 ? 57.615 -0.637 -28.571 1.00 0.00 114 LYS B O 7
ATOM 9636 N N . ARG B 2 15 ? 59.706 0.232 -28.277 1.00 0.00 115 ARG B N 7
ATOM 9637 C CA . ARG B 2 15 ? 59.443 1.247 -27.276 1.00 0.00 115 ARG B CA 7
ATOM 9638 C C . ARG B 2 15 ? 58.640 2.435 -27.827 1.00 0.00 115 ARG B C 7
ATOM 9639 O O . ARG B 2 15 ? 57.521 2.603 -27.331 1.00 0.00 115 ARG B O 7
ATOM 9660 N N . PRO B 2 16 ? 59.113 3.259 -28.804 1.00 0.00 116 PRO B N 7
ATOM 9661 C CA . PRO B 2 16 ? 58.330 4.392 -29.321 1.00 0.00 116 PRO B CA 7
ATOM 9662 C C . PRO B 2 16 ? 57.150 3.913 -30.159 1.00 0.00 116 PRO B C 7
ATOM 9663 O O . PRO B 2 16 ? 57.340 3.096 -31.103 1.00 0.00 116 PRO B O 7
ATOM 10741 N N . MET B 2 1 ? 52.440 -27.225 -10.826 1.00 0.00 101 MET B N 8
ATOM 10742 C CA . MET B 2 1 ? 53.652 -26.395 -11.110 1.00 0.00 101 MET B CA 8
ATOM 10743 C C . MET B 2 1 ? 53.369 -25.129 -11.941 1.00 0.00 101 MET B C 8
ATOM 10744 O O . MET B 2 1 ? 52.332 -25.092 -12.617 1.00 0.00 101 MET B O 8
ATOM 10760 N N . PRO B 2 2 ? 54.254 -24.078 -11.914 1.00 0.00 102 PRO B N 8
ATOM 10761 C CA . PRO B 2 2 ? 54.005 -22.857 -12.704 1.00 0.00 102 PRO B CA 8
ATOM 10762 C C . PRO B 2 2 ? 53.977 -23.027 -14.227 1.00 0.00 102 PRO B C 8
ATOM 10763 O O . PRO B 2 2 ? 54.548 -23.985 -14.758 1.00 0.00 102 PRO B O 8
ATOM 10774 N N . LYS B 2 3 ? 53.299 -22.063 -14.913 1.00 0.00 103 LYS B N 8
ATOM 10775 C CA . LYS B 2 3 ? 53.117 -21.966 -16.359 1.00 0.00 103 LYS B CA 8
ATOM 10776 C C . LYS B 2 3 ? 54.253 -21.154 -16.998 1.00 0.00 103 LYS B C 8
ATOM 10777 O O . LYS B 2 3 ? 54.982 -20.414 -16.327 1.00 0.00 103 LYS B O 8
ATOM 10796 N N . THR B 2 4 ? 54.399 -21.280 -18.355 1.00 0.00 104 THR B N 8
ATOM 10797 C CA . THR B 2 4 ? 55.364 -20.598 -19.199 1.00 0.00 104 THR B CA 8
ATOM 10798 C C . THR B 2 4 ? 55.046 -19.106 -19.300 1.00 0.00 104 THR B C 8
ATOM 10799 O O . THR B 2 4 ? 53.906 -18.652 -19.138 1.00 0.00 104 THR B O 8
ATOM 10810 N N . ARG B 2 5 ? 56.129 -18.325 -19.568 1.00 0.00 105 ARG B N 8
ATOM 10811 C CA . ARG B 2 5 ? 56.154 -16.878 -19.686 1.00 0.00 105 ARG B CA 8
ATOM 10812 C C . ARG B 2 5 ? 55.404 -16.351 -20.911 1.00 0.00 105 ARG B C 8
ATOM 10813 O O . ARG B 2 5 ? 55.273 -17.038 -21.931 1.00 0.00 105 ARG B O 8
ATOM 10834 N N . ARG B 2 6 ? 54.870 -15.096 -20.781 1.00 0.00 106 ARG B N 8
ATOM 10835 C CA . ARG B 2 6 ? 54.067 -14.395 -21.769 1.00 0.00 106 ARG B CA 8
ATOM 10836 C C . ARG B 2 6 ? 54.912 -13.398 -22.553 1.00 0.00 106 ARG B C 8
ATOM 10837 O O . ARG B 2 6 ? 55.401 -13.812 -23.609 1.00 0.00 106 ARG B O 8
ATOM 10858 N N . ARG B 2 7 ? 55.088 -12.089 -22.112 1.00 0.00 107 ARG B N 8
ATOM 10859 C CA . ARG B 2 7 ? 55.824 -11.042 -22.809 1.00 0.00 107 ARG B CA 8
ATOM 10860 C C . ARG B 2 7 ? 57.059 -11.475 -23.583 1.00 0.00 107 ARG B C 8
ATOM 10861 O O . ARG B 2 7 ? 57.933 -12.114 -22.988 1.00 0.00 107 ARG B O 8
ATOM 10882 N N . PRO B 2 8 ? 57.085 -11.177 -24.914 1.00 0.00 108 PRO B N 8
ATOM 10883 C CA . PRO B 2 8 ? 58.174 -11.648 -25.765 1.00 0.00 108 PRO B CA 8
ATOM 10884 C C . PRO B 2 8 ? 59.504 -10.968 -25.526 1.00 0.00 108 PRO B C 8
ATOM 10885 O O . PRO B 2 8 ? 59.648 -10.055 -24.712 1.00 0.00 108 PRO B O 8
ATOM 10896 N N . ARG B 2 9 ? 60.492 -11.522 -26.247 1.00 0.00 109 ARG B N 8
ATOM 10897 C CA . ARG B 2 9 ? 61.916 -11.281 -26.315 1.00 0.00 109 ARG B CA 8
ATOM 10898 C C . ARG B 2 9 ? 62.071 -9.917 -26.824 1.00 0.00 109 ARG B C 8
ATOM 10899 O O . ARG B 2 9 ? 61.836 -9.590 -27.991 1.00 0.00 109 ARG B O 8
ATOM 10920 N N . ARG B 2 10 ? 62.448 -9.121 -25.833 1.00 0.00 110 ARG B N 8
ATOM 10921 C CA . ARG B 2 10 ? 62.718 -7.744 -25.751 1.00 0.00 110 ARG B CA 8
ATOM 10922 C C . ARG B 2 10 ? 62.772 -7.000 -27.072 1.00 0.00 110 ARG B C 8
ATOM 10923 O O . ARG B 2 10 ? 61.970 -6.090 -27.274 1.00 0.00 110 ARG B O 8
ATOM 10944 N N . SER B 2 11 ? 63.704 -7.386 -27.986 1.00 0.00 111 SER B N 8
ATOM 10945 C CA . SER B 2 11 ? 63.925 -6.839 -29.305 1.00 0.00 111 SER B CA 8
ATOM 10946 C C . SER B 2 11 ? 62.697 -6.484 -30.145 1.00 0.00 111 SER B C 8
ATOM 10947 O O . SER B 2 11 ? 62.708 -5.499 -30.888 1.00 0.00 111 SER B O 8
ATOM 10955 N N . GLN B 2 12 ? 61.630 -7.310 -30.010 1.00 0.00 112 GLN B N 8
ATOM 10956 C CA . GLN B 2 12 ? 60.346 -7.257 -30.674 1.00 0.00 112 GLN B CA 8
ATOM 10957 C C . GLN B 2 12 ? 59.440 -6.115 -30.234 1.00 0.00 112 GLN B C 8
ATOM 10958 O O . GLN B 2 12 ? 58.597 -5.667 -31.019 1.00 0.00 112 GLN B O 8
ATOM 10972 N N . ARG B 2 13 ? 59.550 -5.716 -28.935 1.00 0.00 113 ARG B N 8
ATOM 10973 C CA . ARG B 2 13 ? 58.702 -4.820 -28.222 1.00 0.00 113 ARG B CA 8
ATOM 10974 C C . ARG B 2 13 ? 58.835 -3.362 -28.672 1.00 0.00 113 ARG B C 8
ATOM 10975 O O . ARG B 2 13 ? 58.697 -3.021 -29.850 1.00 0.00 113 ARG B O 8
ATOM 10996 N N . LYS B 2 14 ? 59.082 -2.495 -27.675 1.00 0.00 114 LYS B N 8
ATOM 10997 C CA . LYS B 2 14 ? 59.264 -1.084 -27.584 1.00 0.00 114 LYS B CA 8
ATOM 10998 C C . LYS B 2 14 ? 60.488 -0.658 -28.393 1.00 0.00 114 LYS B C 8
ATOM 10999 O O . LYS B 2 14 ? 61.638 -0.776 -27.957 1.00 0.00 114 LYS B O 8
ATOM 11018 N N . ARG B 2 15 ? 60.218 -0.159 -29.630 1.00 0.00 115 ARG B N 8
ATOM 11019 C CA . ARG B 2 15 ? 61.191 0.297 -30.607 1.00 0.00 115 ARG B CA 8
ATOM 11020 C C . ARG B 2 15 ? 61.393 1.812 -30.440 1.00 0.00 115 ARG B C 8
ATOM 11021 O O . ARG B 2 15 ? 60.402 2.550 -30.551 1.00 0.00 115 ARG B O 8
ATOM 11042 N N . PRO B 2 16 ? 62.643 2.304 -30.168 1.00 0.00 116 PRO B N 8
ATOM 11043 C CA . PRO B 2 16 ? 62.864 3.754 -30.007 1.00 0.00 116 PRO B CA 8
ATOM 11044 C C . PRO B 2 16 ? 62.690 4.496 -31.327 1.00 0.00 116 PRO B C 8
ATOM 11045 O O . PRO B 2 16 ? 63.308 4.102 -32.356 1.00 0.00 116 PRO B O 8
ATOM 12123 N N . MET B 2 1 ? 49.643 -27.441 -16.466 1.00 0.00 101 MET B N 9
ATOM 12124 C CA . MET B 2 1 ? 49.206 -26.191 -17.161 1.00 0.00 101 MET B CA 9
ATOM 12125 C C . MET B 2 1 ? 50.370 -25.395 -17.776 1.00 0.00 101 MET B C 9
ATOM 12126 O O . MET B 2 1 ? 51.503 -25.540 -17.296 1.00 0.00 101 MET B O 9
ATOM 12142 N N . PRO B 2 2 ? 50.125 -24.535 -18.820 1.00 0.00 102 PRO B N 9
ATOM 12143 C CA . PRO B 2 2 ? 51.211 -23.719 -19.409 1.00 0.00 102 PRO B CA 9
ATOM 12144 C C . PRO B 2 2 ? 51.813 -22.686 -18.446 1.00 0.00 102 PRO B C 9
ATOM 12145 O O . PRO B 2 2 ? 51.187 -22.344 -17.435 1.00 0.00 102 PRO B O 9
ATOM 12156 N N . LYS B 2 3 ? 53.042 -22.188 -18.780 1.00 0.00 103 LYS B N 9
ATOM 12157 C CA . LYS B 2 3 ? 53.800 -21.199 -18.023 1.00 0.00 103 LYS B CA 9
ATOM 12158 C C . LYS B 2 3 ? 53.068 -19.858 -17.982 1.00 0.00 103 LYS B C 9
ATOM 12159 O O . LYS B 2 3 ? 52.408 -19.460 -18.947 1.00 0.00 103 LYS B O 9
ATOM 12178 N N . THR B 2 4 ? 53.210 -19.148 -16.828 1.00 0.00 104 THR B N 9
ATOM 12179 C CA . THR B 2 4 ? 52.654 -17.847 -16.466 1.00 0.00 104 THR B CA 9
ATOM 12180 C C . THR B 2 4 ? 52.929 -16.741 -17.494 1.00 0.00 104 THR B C 9
ATOM 12181 O O . THR B 2 4 ? 52.029 -16.001 -17.892 1.00 0.00 104 THR B O 9
ATOM 12192 N N . ARG B 2 5 ? 54.215 -16.639 -17.893 1.00 0.00 105 ARG B N 9
ATOM 12193 C CA . ARG B 2 5 ? 54.910 -15.735 -18.773 1.00 0.00 105 ARG B CA 9
ATOM 12194 C C . ARG B 2 5 ? 54.301 -15.557 -20.148 1.00 0.00 105 ARG B C 9
ATOM 12195 O O . ARG B 2 5 ? 53.821 -16.517 -20.764 1.00 0.00 105 ARG B O 9
ATOM 12216 N N . ARG B 2 6 ? 54.322 -14.273 -20.631 1.00 0.00 106 ARG B N 9
ATOM 12217 C CA . ARG B 2 6 ? 53.798 -13.862 -21.914 1.00 0.00 106 ARG B CA 9
ATOM 12218 C C . ARG B 2 6 ? 54.633 -12.793 -22.608 1.00 0.00 106 ARG B C 9
ATOM 12219 O O . ARG B 2 6 ? 54.934 -13.027 -23.785 1.00 0.00 106 ARG B O 9
ATOM 12240 N N . ARG B 2 7 ? 55.001 -11.610 -21.966 1.00 0.00 107 ARG B N 9
ATOM 12241 C CA . ARG B 2 7 ? 55.750 -10.552 -22.660 1.00 0.00 107 ARG B CA 9
ATOM 12242 C C . ARG B 2 7 ? 57.032 -11.057 -23.325 1.00 0.00 107 ARG B C 9
ATOM 12243 O O . ARG B 2 7 ? 57.841 -11.688 -22.637 1.00 0.00 107 ARG B O 9
ATOM 12264 N N . PRO B 2 8 ? 57.171 -10.832 -24.657 1.00 0.00 108 PRO B N 9
ATOM 12265 C CA . PRO B 2 8 ? 58.304 -11.383 -25.401 1.00 0.00 108 PRO B CA 9
ATOM 12266 C C . PRO B 2 8 ? 59.644 -10.706 -25.177 1.00 0.00 108 PRO B C 9
ATOM 12267 O O . PRO B 2 8 ? 59.800 -9.748 -24.423 1.00 0.00 108 PRO B O 9
ATOM 12278 N N . ARG B 2 9 ? 60.621 -11.332 -25.848 1.00 0.00 109 ARG B N 9
ATOM 12279 C CA . ARG B 2 9 ? 62.052 -11.185 -25.962 1.00 0.00 109 ARG B CA 9
ATOM 12280 C C . ARG B 2 9 ? 62.262 -9.872 -26.578 1.00 0.00 109 ARG B C 9
ATOM 12281 O O . ARG B 2 9 ? 62.038 -9.649 -27.767 1.00 0.00 109 ARG B O 9
ATOM 12302 N N . ARG B 2 10 ? 62.648 -8.979 -25.668 1.00 0.00 110 ARG B N 9
ATOM 12303 C CA . ARG B 2 10 ? 62.925 -7.588 -25.762 1.00 0.00 110 ARG B CA 9
ATOM 12304 C C . ARG B 2 10 ? 63.132 -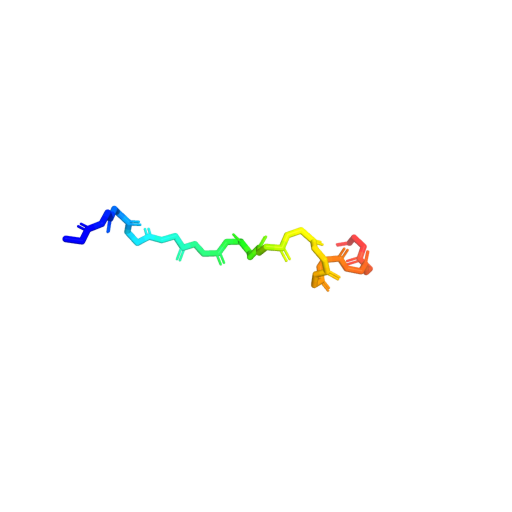7.012 -27.163 1.00 0.00 110 ARG B C 9
ATOM 12305 O O . ARG B 2 10 ? 62.494 -6.019 -27.506 1.00 0.00 110 ARG B O 9
ATOM 12326 N N . SER B 2 11 ? 64.016 -7.655 -27.979 1.00 0.00 111 SER B N 9
ATOM 12327 C CA . SER B 2 11 ? 64.376 -7.389 -29.365 1.00 0.00 111 SER B CA 9
ATOM 12328 C C . SER B 2 11 ? 63.216 -7.056 -30.309 1.00 0.00 111 SER B C 9
ATOM 12329 O O . SER B 2 11 ? 63.373 -6.301 -31.272 1.00 0.00 111 SER B O 9
ATOM 12337 N N . GLN B 2 12 ? 62.033 -7.642 -30.000 1.00 0.00 112 GLN B N 9
ATOM 12338 C CA . GLN B 2 12 ? 60.748 -7.581 -30.648 1.00 0.00 112 GLN B CA 9
ATOM 12339 C C . GLN B 2 12 ? 60.030 -6.293 -30.259 1.00 0.00 112 GLN B C 9
ATOM 12340 O O . GLN B 2 12 ? 59.561 -5.561 -31.135 1.00 0.00 112 GLN B O 9
ATOM 12354 N N . ARG B 2 13 ? 59.927 -6.030 -28.922 1.00 0.00 113 ARG B N 9
ATOM 12355 C CA . ARG B 2 13 ? 59.284 -4.941 -28.266 1.00 0.00 113 ARG B CA 9
ATOM 12356 C C . ARG B 2 13 ? 60.101 -3.707 -28.547 1.00 0.00 113 ARG B C 9
ATOM 12357 O O . ARG B 2 13 ? 61.237 -3.510 -28.103 1.00 0.00 113 ARG B O 9
ATOM 12378 N N . LYS B 2 14 ? 59.461 -2.876 -29.362 1.00 0.00 114 LYS B N 9
ATOM 12379 C CA . LYS B 2 14 ? 59.850 -1.617 -29.902 1.00 0.00 114 LYS B CA 9
ATOM 12380 C C . LYS B 2 14 ? 59.349 -0.587 -28.886 1.00 0.00 114 LYS B C 9
ATOM 12381 O O . LYS B 2 14 ? 59.624 -0.688 -27.683 1.00 0.00 114 LYS B O 9
ATOM 12400 N N . ARG B 2 15 ? 58.614 0.432 -29.365 1.00 0.00 115 ARG B N 9
ATOM 12401 C CA . ARG B 2 15 ? 58.000 1.516 -28.618 1.00 0.00 115 ARG B CA 9
ATOM 12402 C C . ARG B 2 15 ? 56.869 0.933 -27.745 1.00 0.00 115 ARG B C 9
ATOM 12403 O O 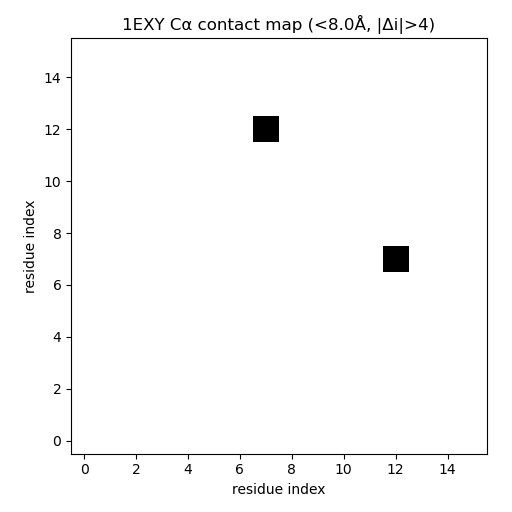. ARG B 2 15 ? 56.005 0.239 -28.301 1.00 0.00 115 ARG B O 9
ATOM 12424 N N . PRO B 2 16 ? 56.869 1.160 -26.394 1.00 0.00 116 PRO B N 9
ATOM 12425 C CA . PRO B 2 16 ? 55.817 0.586 -25.535 1.00 0.00 116 PRO B CA 9
ATOM 12426 C C . PRO B 2 16 ? 54.453 1.212 -25.795 1.00 0.00 116 PRO B C 9
ATOM 12427 O O . PRO B 2 16 ? 53.478 0.425 -25.950 1.00 0.00 116 PRO B O 9
ATOM 13505 N N . MET B 2 1 ? 50.316 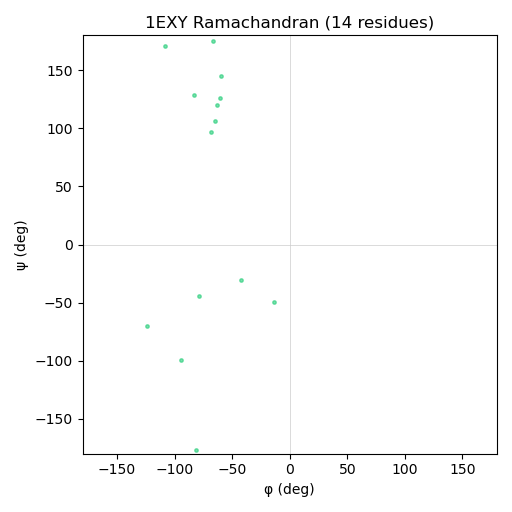-20.186 -31.306 1.00 0.00 101 MET B N 10
ATOM 13506 C CA . MET B 2 1 ? 51.228 -20.997 -30.446 1.00 0.00 101 MET B CA 10
ATOM 13507 C C . MET B 2 1 ? 51.094 -20.650 -28.957 1.00 0.00 101 MET B C 10
ATOM 13508 O O . MET B 2 1 ? 51.148 -19.456 -28.635 1.00 0.00 101 MET B O 10
ATOM 13524 N N . PRO B 2 2 ? 50.922 -21.648 -28.033 1.00 0.00 102 PRO B N 10
ATOM 13525 C CA . PRO B 2 2 ? 50.823 -21.321 -26.597 1.00 0.00 102 PRO B CA 10
ATOM 13526 C C . PRO B 2 2 ? 52.195 -20.937 -26.022 1.00 0.00 102 PRO B C 10
ATOM 13527 O O . PRO B 2 2 ? 53.190 -21.617 -26.299 1.00 0.00 102 PRO B O 10
ATOM 13538 N N . LYS B 2 3 ? 52.224 -19.839 -25.222 1.00 0.00 103 LYS B N 10
ATOM 13539 C CA . LYS B 2 3 ? 53.403 -19.288 -24.569 1.00 0.00 103 LYS B CA 10
ATOM 13540 C C . LYS B 2 3 ? 53.502 -19.772 -23.125 1.00 0.00 103 LYS B C 10
ATOM 13541 O O . LYS B 2 3 ? 52.496 -19.953 -22.428 1.00 0.00 103 LYS B O 10
ATOM 13560 N N . THR B 2 4 ? 54.772 -19.950 -22.657 1.00 0.00 104 THR B N 10
ATOM 13561 C CA . THR B 2 4 ? 55.167 -20.345 -21.305 1.00 0.00 104 THR B CA 10
ATOM 13562 C C . THR B 2 4 ? 55.127 -19.060 -20.473 1.00 0.00 104 THR B C 10
ATOM 13563 O O . THR B 2 4 ? 54.336 -18.957 -19.537 1.00 0.00 104 THR B O 10
ATOM 13574 N N . ARG B 2 5 ? 55.982 -18.073 -20.849 1.00 0.00 105 ARG B N 10
ATOM 13575 C CA . ARG B 2 5 ? 56.163 -16.731 -20.335 1.00 0.00 105 ARG B CA 10
ATOM 13576 C C . ARG B 2 5 ? 55.461 -15.821 -21.331 1.00 0.00 105 ARG B C 10
ATOM 13577 O O . ARG B 2 5 ? 55.767 -15.853 -22.532 1.00 0.00 105 ARG B O 10
ATOM 13598 N N . ARG B 2 6 ? 54.469 -15.013 -20.843 1.00 0.00 106 ARG B N 10
ATOM 13599 C CA . ARG B 2 6 ? 53.664 -14.144 -21.680 1.00 0.00 106 ARG B CA 10
ATOM 13600 C C . ARG B 2 6 ? 54.375 -12.945 -22.273 1.00 0.00 106 ARG B C 10
ATOM 13601 O O . ARG B 2 6 ? 54.407 -12.928 -23.512 1.00 0.00 106 ARG B O 10
ATOM 13622 N N . ARG B 2 7 ? 54.959 -11.934 -21.502 1.00 0.00 107 ARG B N 10
ATOM 13623 C CA . ARG B 2 7 ? 55.647 -10.832 -22.168 1.00 0.00 107 ARG B CA 10
ATOM 13624 C C . ARG B 2 7 ? 56.851 -11.346 -22.966 1.00 0.00 107 ARG B C 10
ATOM 13625 O O . ARG B 2 7 ? 57.756 -11.932 -22.363 1.00 0.00 107 ARG B O 10
ATOM 13646 N N . PRO B 2 8 ? 56.830 -11.166 -24.307 1.00 0.00 108 PRO B N 10
ATOM 13647 C CA . PRO B 2 8 ? 57.882 -11.663 -25.203 1.00 0.00 108 PRO B CA 10
ATOM 13648 C C . PRO B 2 8 ? 59.237 -10.987 -25.052 1.00 0.00 108 PRO B C 10
ATOM 13649 O O . PRO B 2 8 ? 59.412 -10.037 -24.288 1.00 0.00 108 PRO B O 10
ATOM 13660 N N . ARG B 2 9 ? 60.210 -11.560 -25.796 1.00 0.00 109 ARG B N 10
ATOM 13661 C CA . ARG B 2 9 ? 61.620 -11.315 -25.927 1.00 0.00 109 ARG B CA 10
A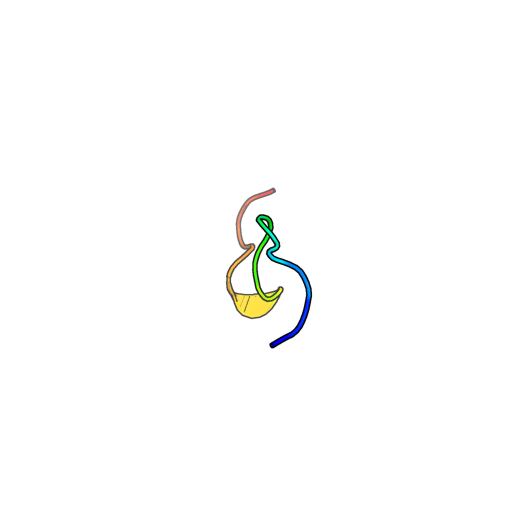TOM 13662 C C . ARG B 2 9 ? 61.790 -9.960 -26.480 1.00 0.00 109 ARG B C 10
ATOM 13663 O O . ARG B 2 9 ? 61.193 -9.513 -27.454 1.00 0.00 109 ARG B O 10
ATOM 13684 N N . ARG B 2 10 ? 62.628 -9.267 -25.750 1.00 0.00 110 ARG B N 10
ATOM 13685 C CA . ARG B 2 10 ? 63.032 -7.907 -25.873 1.00 0.00 110 ARG B CA 10
ATOM 13686 C C . ARG B 2 10 ? 62.989 -7.255 -27.262 1.00 0.00 110 ARG B C 10
ATOM 13687 O O . ARG B 2 10 ? 62.418 -6.175 -27.425 1.00 0.00 110 ARG B O 10
ATOM 13708 N N . SER B 2 11 ? 63.594 -7.940 -28.272 1.00 0.00 111 SER B N 10
ATOM 13709 C CA . SER B 2 11 ? 63.719 -7.616 -29.684 1.00 0.00 111 SER B CA 10
ATOM 13710 C C . SER B 2 11 ? 62.456 -7.192 -30.436 1.00 0.00 111 SER B C 10
ATOM 13711 O O . SER B 2 11 ? 62.553 -6.472 -31.435 1.00 0.00 111 SER B O 10
ATOM 13719 N N . GLN B 2 12 ? 61.265 -7.647 -29.962 1.00 0.00 112 GLN B N 10
ATOM 13720 C CA . GLN B 2 12 ? 59.941 -7.400 -30.549 1.00 0.00 112 GLN B CA 10
ATOM 13721 C C . GLN B 2 12 ? 59.286 -6.129 -30.056 1.00 0.00 112 GLN B C 10
ATOM 13722 O O . GLN B 2 12 ? 58.596 -5.453 -30.823 1.00 0.00 112 GLN B O 10
ATOM 13736 N N . ARG B 2 13 ? 59.492 -5.818 -28.753 1.00 0.00 113 ARG B N 10
ATOM 13737 C CA . ARG B 2 13 ? 58.991 -4.732 -27.954 1.00 0.00 113 ARG B CA 10
ATOM 13738 C C . ARG B 2 13 ? 59.586 -3.438 -28.482 1.00 0.00 113 ARG B C 10
ATOM 13739 O O . ARG B 2 13 ? 60.684 -3.007 -28.127 1.00 0.00 113 ARG B O 10
ATOM 13760 N N . LYS B 2 14 ? 58.832 -2.842 -29.429 1.00 0.00 114 LYS B N 10
ATOM 13761 C CA . LYS B 2 14 ? 59.108 -1.659 -30.185 1.00 0.00 114 LYS B CA 10
ATOM 13762 C C . LYS B 2 14 ? 58.447 -0.475 -29.486 1.00 0.00 114 LYS B C 10
ATOM 13763 O O . LYS B 2 14 ? 57.219 -0.416 -29.344 1.00 0.00 114 LYS B O 10
ATOM 13782 N N . ARG B 2 15 ? 59.301 0.488 -29.028 1.00 0.00 115 ARG B N 10
ATOM 13783 C CA . ARG B 2 15 ? 58.940 1.714 -28.329 1.00 0.00 115 ARG B CA 10
ATOM 13784 C C . ARG B 2 15 ? 58.949 2.932 -29.269 1.00 0.00 115 ARG B C 10
ATOM 13785 O O . ARG B 2 15 ? 57.898 3.584 -29.309 1.00 0.00 115 ARG B O 10
ATOM 13806 N N . PRO B 2 16 ? 60.030 3.279 -30.032 1.00 0.00 116 PRO B N 10
ATOM 13807 C CA . PRO B 2 16 ? 60.026 4.424 -30.956 1.00 0.00 116 PRO B CA 10
ATOM 13808 C C . PRO B 2 16 ? 58.928 4.357 -32.007 1.00 0.00 116 PRO B C 10
ATOM 13809 O O . PRO B 2 16 ? 58.256 5.408 -32.207 1.00 0.00 116 PRO B O 10
ATOM 14887 N N . MET B 2 1 ? 49.110 -23.554 -24.499 1.00 0.00 101 MET B N 11
ATOM 14888 C CA . MET B 2 1 ? 50.277 -22.779 -25.017 1.00 0.00 101 MET B CA 11
ATOM 14889 C C . MET B 2 1 ? 51.615 -23.398 -24.600 1.00 0.00 101 MET B C 11
ATOM 14890 O O . MET B 2 1 ? 51.724 -23.833 -23.445 1.00 0.00 101 MET B O 11
ATOM 14906 N N . PRO B 2 2 ? 52.647 -23.447 -25.502 1.00 0.00 102 PRO B N 11
ATOM 14907 C CA . PRO B 2 2 ? 53.957 -24.018 -25.117 1.00 0.00 102 PRO B CA 11
ATOM 14908 C C . PRO B 2 2 ? 54.711 -23.187 -24.069 1.00 0.00 102 PRO B C 11
ATOM 14909 O O . PRO B 2 2 ? 55.368 -23.790 -23.214 1.00 0.00 102 PRO B O 11
ATOM 14920 N N . LYS B 2 3 ? 54.623 -21.832 -24.146 1.00 0.00 103 LYS B N 11
ATOM 14921 C CA . LYS B 2 3 ? 55.240 -20.851 -23.278 1.00 0.00 103 LYS B CA 11
ATOM 14922 C C . LYS B 2 3 ? 54.309 -20.464 -22.129 1.00 0.00 103 LYS B C 11
ATOM 14923 O O . LYS B 2 3 ? 53.079 -20.449 -22.267 1.00 0.00 103 LYS B O 11
ATOM 14942 N N . THR B 2 4 ? 54.927 -20.114 -20.964 1.00 0.00 104 THR B N 11
ATOM 14943 C CA . THR B 2 4 ? 54.271 -19.657 -19.743 1.00 0.00 104 THR B CA 11
ATOM 14944 C C . THR B 2 4 ? 54.202 -18.135 -19.859 1.00 0.00 104 THR B C 11
ATOM 14945 O O . THR B 2 4 ? 53.110 -17.577 -19.995 1.00 0.00 104 THR B O 11
ATOM 14956 N N . ARG B 2 5 ? 55.390 -17.466 -19.810 1.00 0.00 105 ARG B N 11
ATOM 14957 C CA . ARG B 2 5 ? 55.613 -16.034 -19.899 1.00 0.00 105 ARG B CA 11
ATOM 14958 C C . ARG B 2 5 ? 55.174 -15.464 -21.236 1.00 0.00 105 ARG B C 11
ATOM 14959 O O . ARG B 2 5 ? 55.513 -15.986 -22.304 1.00 0.00 105 ARG B O 11
ATOM 14980 N N . ARG B 2 6 ? 54.364 -14.367 -21.153 1.00 0.00 106 ARG B N 11
ATOM 14981 C CA . ARG B 2 6 ? 53.768 -13.656 -22.261 1.00 0.00 106 ARG B CA 11
ATOM 14982 C C . ARG B 2 6 ? 54.681 -12.632 -22.897 1.00 0.00 106 ARG B C 11
ATOM 14983 O O . ARG B 2 6 ? 55.031 -12.870 -24.057 1.00 0.00 106 ARG B O 11
ATOM 15004 N N . ARG B 2 7 ? 55.048 -11.472 -22.210 1.00 0.00 107 ARG B N 11
ATOM 15005 C CA . ARG B 2 7 ? 55.851 -10.422 -22.805 1.00 0.00 107 ARG B CA 11
ATOM 15006 C C . ARG B 2 7 ? 57.115 -10.967 -23.448 1.00 0.00 107 ARG B C 11
ATOM 15007 O O . ARG B 2 7 ? 57.942 -11.535 -22.728 1.00 0.00 107 ARG B O 11
ATOM 15028 N N . PRO B 2 8 ? 57.202 -10.844 -24.791 1.00 0.00 108 PRO B N 11
ATOM 15029 C CA . PRO B 2 8 ? 58.311 -11.429 -25.537 1.00 0.00 108 PRO B CA 11
ATOM 15030 C C . PRO B 2 8 ? 59.654 -10.752 -25.330 1.00 0.00 108 PRO B C 11
ATOM 15031 O O . PRO B 2 8 ? 59.823 -9.799 -24.569 1.00 0.00 108 PRO B O 11
ATOM 15042 N N . ARG B 2 9 ? 60.625 -11.363 -26.021 1.00 0.00 109 ARG B N 11
ATOM 15043 C CA . ARG B 2 9 ? 62.051 -11.187 -26.141 1.00 0.00 109 ARG B CA 11
ATOM 15044 C C . ARG B 2 9 ? 62.231 -9.854 -26.726 1.00 0.00 109 ARG B C 11
ATOM 15045 O O . ARG B 2 9 ? 61.953 -9.580 -27.898 1.00 0.00 109 ARG B O 11
ATOM 15066 N N . ARG B 2 10 ? 62.675 -9.015 -25.798 1.00 0.00 110 ARG B N 11
ATOM 15067 C CA . ARG B 2 10 ? 62.967 -7.637 -25.827 1.00 0.00 110 ARG B CA 11
ATOM 15068 C C . ARG B 2 10 ? 63.013 -6.992 -27.205 1.00 0.00 110 ARG B C 11
ATOM 15069 O O . ARG B 2 10 ? 62.202 -6.104 -27.467 1.00 0.00 110 ARG B O 11
ATOM 15090 N N . SER B 2 11 ? 63.937 -7.447 -28.101 1.00 0.00 111 SER B N 11
ATOM 15091 C CA . SER B 2 11 ? 64.144 -7.013 -29.468 1.00 0.00 111 SER B CA 11
ATOM 15092 C C . SER B 2 11 ? 62.906 -6.688 -30.307 1.00 0.00 111 SER B C 11
ATOM 15093 O O . SER B 2 11 ? 62.917 -5.762 -31.122 1.00 0.00 111 SER B O 11
ATOM 15101 N N . GLN B 2 12 ? 61.835 -7.490 -30.095 1.00 0.00 112 GLN B N 11
ATOM 15102 C CA . GLN B 2 12 ? 60.542 -7.492 -30.738 1.00 0.00 112 GLN B CA 11
ATOM 15103 C C . GLN B 2 12 ? 59.583 -6.390 -30.326 1.00 0.00 112 GLN B C 11
ATOM 15104 O O . GLN B 2 12 ? 58.666 -6.088 -31.098 1.00 0.00 112 GLN B O 11
ATOM 15118 N N . ARG B 2 13 ? 59.735 -5.852 -29.081 1.00 0.00 113 ARG B N 11
ATOM 15119 C CA . ARG B 2 13 ? 58.828 -4.975 -28.430 1.00 0.00 113 ARG B CA 11
ATOM 15120 C C . ARG B 2 13 ? 58.868 -3.595 -29.030 1.00 0.00 113 ARG B C 11
ATOM 15121 O O . ARG B 2 13 ? 58.365 -3.365 -30.132 1.00 0.00 113 ARG B O 11
ATOM 15142 N N . LYS B 2 14 ? 59.458 -2.660 -28.274 1.00 0.00 114 LYS B N 11
ATOM 15143 C CA . LYS B 2 14 ? 59.612 -1.268 -28.528 1.00 0.00 114 LYS B CA 11
ATOM 15144 C C . LYS B 2 14 ? 60.632 -1.042 -29.639 1.00 0.00 114 LYS B C 11
ATOM 15145 O O . LYS B 2 14 ? 61.840 -1.239 -29.461 1.00 0.00 114 LYS B O 11
ATOM 15164 N N . ARG B 2 15 ? 60.106 -0.648 -30.834 1.00 0.00 115 ARG B N 11
ATOM 15165 C CA . ARG B 2 15 ? 60.834 -0.397 -32.071 1.00 0.00 115 ARG B CA 11
ATOM 15166 C C . ARG B 2 15 ? 61.117 1.107 -32.236 1.00 0.00 115 ARG B C 11
ATOM 15167 O O . ARG B 2 15 ? 60.233 1.911 -31.911 1.00 0.00 115 ARG B O 11
ATOM 15188 N N . PRO B 2 16 ? 62.325 1.519 -32.736 1.00 0.00 116 PRO B N 11
ATOM 15189 C CA . PRO B 2 16 ? 62.619 2.955 -32.910 1.00 0.00 116 PRO B CA 11
ATOM 15190 C C . PRO B 2 16 ? 61.747 3.577 -33.996 1.00 0.00 116 PRO B C 11
ATOM 15191 O O . PRO B 2 16 ? 61.672 3.031 -35.132 1.00 0.00 116 PRO B O 11
ATOM 16269 N N . MET B 2 1 ? 61.501 -28.114 -21.615 1.00 0.00 101 MET B N 12
ATOM 16270 C CA . MET B 2 1 ? 61.234 -26.704 -22.018 1.00 0.00 101 MET B CA 12
ATOM 16271 C C . MET B 2 1 ? 60.658 -25.883 -20.851 1.00 0.00 101 MET B C 12
ATOM 16272 O O . MET B 2 1 ? 59.784 -26.416 -20.153 1.00 0.00 101 MET B O 12
ATOM 16288 N N . PRO B 2 2 ? 61.100 -24.605 -20.612 1.00 0.00 102 PRO B N 12
ATOM 16289 C CA . PRO B 2 2 ? 60.531 -23.807 -19.503 1.00 0.00 102 PRO B CA 12
ATOM 16290 C C . PRO B 2 2 ? 59.045 -23.465 -19.671 1.00 0.00 102 PRO B C 12
ATOM 16291 O O . PRO B 2 2 ? 58.528 -23.482 -20.795 1.00 0.00 102 PRO B O 12
ATOM 16302 N N . LYS B 2 3 ? 58.366 -23.150 -18.529 1.00 0.00 103 LYS B N 12
ATOM 16303 C CA . LYS B 2 3 ? 56.955 -22.794 -18.421 1.00 0.00 103 LYS B CA 12
ATOM 16304 C C . LYS B 2 3 ? 56.622 -21.495 -19.163 1.00 0.00 103 LYS B C 12
ATOM 16305 O O . LYS B 2 3 ? 57.460 -20.594 -19.291 1.00 0.00 103 LYS B O 12
ATOM 16324 N N . THR B 2 4 ? 55.365 -21.417 -19.697 1.00 0.00 104 THR B N 12
ATOM 16325 C CA . THR B 2 4 ? 54.811 -20.341 -20.495 1.00 0.00 104 THR B CA 12
ATOM 16326 C C . THR B 2 4 ? 54.807 -18.978 -19.825 1.00 0.00 104 THR B C 12
ATOM 16327 O O . THR B 2 4 ? 54.368 -18.802 -18.685 1.00 0.00 104 THR B O 12
ATOM 16338 N N . ARG B 2 5 ? 55.335 -18.002 -20.610 1.00 0.00 105 ARG B N 12
ATOM 16339 C CA . ARG B 2 5 ? 55.487 -16.592 -20.315 1.00 0.00 105 ARG B CA 12
ATOM 16340 C C . ARG B 2 5 ? 54.479 -15.811 -21.162 1.00 0.00 105 ARG B C 12
ATOM 16341 O O . ARG B 2 5 ? 53.283 -16.097 -21.030 1.00 0.00 105 ARG B O 12
ATOM 16362 N N . ARG B 2 6 ? 54.914 -14.809 -22.011 1.00 0.00 106 ARG B N 12
ATOM 16363 C CA . ARG B 2 6 ? 54.064 -13.940 -22.828 1.00 0.00 106 ARG B CA 12
ATOM 16364 C C . ARG B 2 6 ? 54.879 -12.898 -23.631 1.00 0.00 106 ARG B C 12
ATOM 16365 O O . ARG B 2 6 ? 55.120 -13.120 -24.820 1.00 0.00 106 ARG B O 12
ATOM 16386 N N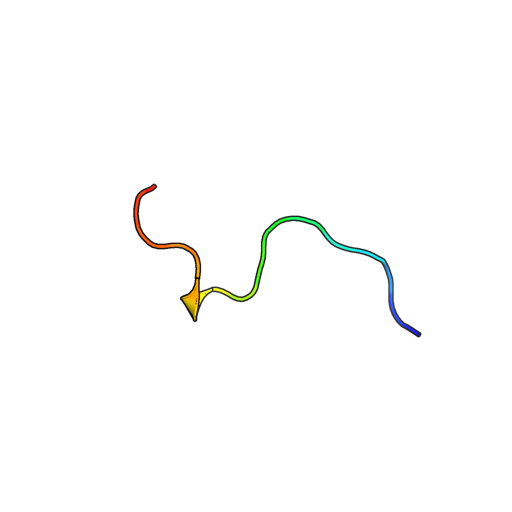 . ARG B 2 7 ? 55.284 -11.734 -22.996 1.00 0.00 107 ARG B N 12
ATOM 16387 C CA . ARG B 2 7 ? 55.989 -10.585 -23.480 1.00 0.00 107 ARG B CA 12
ATOM 16388 C C . ARG B 2 7 ? 57.305 -11.058 -24.053 1.00 0.00 107 ARG B C 12
ATOM 16389 O O . ARG B 2 7 ? 58.117 -11.618 -23.307 1.00 0.00 107 ARG B O 12
ATOM 16410 N N . PRO B 2 8 ? 57.474 -10.883 -25.373 1.00 0.00 108 PRO B N 12
ATOM 16411 C CA . PRO B 2 8 ? 58.663 -11.387 -26.051 1.00 0.00 108 PRO B CA 12
ATOM 16412 C C . PRO B 2 8 ? 59.952 -10.672 -25.677 1.00 0.00 108 PRO B C 12
ATOM 16413 O O . PRO B 2 8 ? 60.013 -9.789 -24.824 1.00 0.00 108 PRO B O 12
ATOM 16424 N N . ARG B 2 9 ? 61.005 -11.157 -26.338 1.00 0.00 109 ARG B N 12
ATOM 16425 C CA . ARG B 2 9 ? 62.429 -10.898 -26.343 1.00 0.00 109 ARG B CA 12
ATOM 16426 C C . ARG B 2 9 ? 62.514 -9.538 -26.912 1.00 0.00 109 ARG B C 12
ATOM 16427 O O . ARG B 2 9 ? 62.326 -9.301 -28.109 1.00 0.00 109 ARG B O 12
ATOM 16448 N N . ARG B 2 10 ? 62.736 -8.640 -25.951 1.00 0.00 110 ARG B N 12
ATOM 16449 C CA . ARG B 2 10 ? 62.841 -7.225 -25.946 1.00 0.00 110 ARG B CA 12
ATOM 16450 C C . ARG B 2 10 ? 62.927 -6.489 -27.280 1.00 0.00 110 ARG B C 12
ATOM 16451 O O . ARG B 2 10 ? 62.193 -5.520 -27.476 1.00 0.00 110 ARG B O 12
ATOM 16472 N N . SER B 2 11 ? 63.821 -6.959 -28.200 1.00 0.00 111 SER B N 12
ATOM 16473 C CA . SER B 2 11 ? 64.089 -6.526 -29.566 1.00 0.00 111 SER B CA 12
ATOM 16474 C C . SER B 2 11 ? 62.858 -6.182 -30.415 1.00 0.00 111 SER B C 12
ATOM 16475 O O . SER B 2 11 ? 62.906 -5.354 -31.327 1.00 0.00 111 SER B O 12
ATOM 16483 N N . GLN B 2 12 ? 61.742 -6.854 -30.064 1.00 0.00 112 GLN B N 12
ATOM 16484 C CA . GLN B 2 12 ? 60.400 -6.867 -30.558 1.00 0.00 112 GLN B CA 12
ATOM 16485 C C . GLN B 2 12 ? 59.658 -5.601 -30.145 1.00 0.00 112 GLN B C 12
ATOM 16486 O O . GLN B 2 12 ? 59.133 -4.865 -30.983 1.00 0.00 112 GLN B O 12
ATOM 16500 N N . ARG B 2 13 ? 59.561 -5.435 -28.799 1.00 0.00 113 ARG B N 12
ATOM 16501 C CA . ARG B 2 13 ? 58.848 -4.493 -27.994 1.00 0.00 113 ARG B CA 12
ATOM 16502 C C . ARG B 2 13 ? 59.330 -3.111 -28.287 1.00 0.00 113 ARG B C 12
ATOM 16503 O O . ARG B 2 13 ? 60.404 -2.662 -27.877 1.00 0.00 113 ARG B O 12
ATOM 16524 N N . LYS B 2 14 ? 58.480 -2.465 -29.090 1.00 0.00 114 LYS B N 12
ATOM 16525 C CA . LYS B 2 14 ? 58.602 -1.156 -29.631 1.00 0.00 114 LYS B CA 12
ATOM 16526 C C . LYS B 2 14 ? 57.698 -0.253 -28.798 1.00 0.00 114 LYS B C 12
ATOM 16527 O O . LYS B 2 14 ? 56.467 -0.360 -28.842 1.00 0.00 114 LYS B O 12
ATOM 16546 N N . ARG B 2 15 ? 58.352 0.647 -28.008 1.00 0.00 115 ARG B N 12
ATOM 16547 C CA . ARG B 2 15 ? 57.759 1.619 -27.102 1.00 0.00 115 ARG B CA 12
ATOM 16548 C C . ARG B 2 15 ? 57.545 2.972 -27.815 1.00 0.00 115 ARG B C 12
ATOM 16549 O O . ARG B 2 15 ? 58.319 3.300 -28.728 1.00 0.00 115 ARG B O 12
ATOM 16570 N N . PRO B 2 16 ? 56.510 3.782 -27.419 1.00 0.00 116 PRO B N 12
ATOM 16571 C CA . PRO B 2 16 ? 56.287 5.092 -28.063 1.00 0.00 116 PRO B CA 12
ATOM 16572 C C . PRO B 2 16 ? 57.418 6.065 -27.745 1.00 0.00 116 PRO B C 12
ATOM 16573 O O . PRO B 2 16 ? 57.766 6.258 -26.546 1.00 0.00 116 PRO B O 12
#